Protein AF-A0A915JCU1-F1 (afdb_monomer_lite)

InterPro domains:
  IPR001134 Netrin domain [PS50189] (23-178)
  IPR002049 Laminin-type EGF domain [PF00053] (3-35)
  IPR002049 Laminin-type EGF domain [PS01248] (12-40)
  IPR002049 Laminin-type EGF domain [PS50027] (1-42)
  IPR002049 Laminin-type EGF domain [SM00180] (2-40)
  IPR002049 Laminin-type EGF domain [cd00055] (2-41)
  IPR008993 Tissue inhibitor of metalloproteinases-like, OB-fold [G3DSA:2.40.50.120] (40-180)
  IPR008993 Tissue inhibitor of metalloproteinases-like, OB-fold [SSF50242] (35-179)
  IPR018933 Netrin module, non-TIMP type [PF01759] (58-170)
  IPR018933 Netrin module, non-TIMP type [SM00643] (50-172)
  IPR050440 Laminin/Netrin Extracellular Matrix [PTHR10574] (4-122)

Sequence (225 aa):
MGKHCNQTTGQCPCKPGVTGLNCNRCAKGYQQSRSPIAPCVKIPTNDMDISMTSSVKVFRAEILERQMVDGWLKYTMRILTVFKRGSSSSVNGQSSDVYRYQRIRKGLLYFWVPESAHICKCPRIKNGVQYLILGKGDTMDPIRPGVLFNPKTLLVEFSDEIESKLKRFLKKERHGECPSSLSSNDHEYHHHNRNNDDHGHRRGSGKSSTMPEKSGSYSKDDYGY

pLDDT: mean 72.16, std 22.15, range [29.61, 97.12]

Secondary structure (DSSP, 8-state):
--TTS-TTT-PPPPPTTEESTTS-EEPTTEEE-S-SSSSEEE---GGG---SSPPPEEEEEEEEEEEEETTEEEEEEEEEEEEEPPPP--GGG---GGGGGGS--SEEEEEEEEHHHHHTT-S---TT-EEEEEE--B---TTS-SEEP-TT-EEEE--HHHHHHHHHHHHHHHTT-SPPS--------------------------------------------

Radius of gyration: 32.38 Å; chains: 1; bounding box: 82×75×85 Å

Foldseek 3Di:
DDPAADPVQCAGDEDPQFDDSVSPHGDVQWDADPDPNPRIDGHPDVQPCPDPPKFKWKFKKAWADWDDDPQKIKTKIFTDGTLDWIDQPCDPVDPPCLCVLSGDDGGIFIEIEGNVCVVVCPPVDDHRFMKIKIAGDFGSDPVHGHGYDDPRIDIGGDDVVVVVVSVVVSVCVVVVVDDDPPPDPPPPPPDDDDDDDDDDDDDDDDDDDDDDDDDYDDDDDDDDD

Structure (mmCIF, N/CA/C/O backbone):
data_AF-A0A915JCU1-F1
#
_entry.id   AF-A0A915JCU1-F1
#
loop_
_atom_site.group_PDB
_atom_site.id
_atom_site.type_symbol
_atom_site.label_atom_id
_atom_site.label_alt_id
_atom_site.label_comp_id
_atom_site.label_asym_id
_atom_site.label_entity_id
_atom_site.label_seq_id
_atom_site.pdbx_PDB_ins_code
_atom_site.Cartn_x
_atom_site.Cartn_y
_atom_site.Cartn_z
_atom_site.occupancy
_atom_site.B_iso_or_equiv
_atom_site.auth_seq_id
_atom_site.auth_comp_id
_atom_site.auth_asym_id
_atom_site.auth_atom_id
_atom_site.pdbx_PDB_model_num
ATOM 1 N N . MET A 1 1 ? 42.884 -1.405 -26.069 1.00 47.16 1 MET A N 1
ATOM 2 C CA . MET A 1 1 ? 41.437 -1.451 -26.387 1.00 47.16 1 MET A CA 1
ATOM 3 C C . MET A 1 1 ? 40.677 -2.116 -25.249 1.00 47.16 1 MET A C 1
ATOM 5 O O . MET A 1 1 ? 41.215 -3.034 -24.639 1.00 47.16 1 MET A O 1
ATOM 9 N N . GLY A 1 2 ? 39.483 -1.626 -24.907 1.00 55.56 2 GLY A N 1
ATOM 10 C CA . GLY A 1 2 ? 38.733 -2.096 -23.736 1.00 55.56 2 GLY A CA 1
ATOM 11 C C . GLY A 1 2 ? 37.997 -3.415 -23.987 1.00 55.56 2 GLY A C 1
ATOM 12 O O . GLY A 1 2 ? 37.183 -3.493 -24.899 1.00 55.56 2 GLY A O 1
ATOM 13 N N . LYS A 1 3 ? 38.219 -4.427 -23.135 1.00 61.19 3 LYS A N 1
ATOM 14 C CA . LYS A 1 3 ? 37.614 -5.777 -23.232 1.00 61.19 3 LYS A CA 1
ATOM 15 C C . LYS A 1 3 ? 36.082 -5.835 -23.028 1.00 61.19 3 LYS A C 1
ATOM 17 O O . LYS A 1 3 ? 35.529 -6.924 -22.961 1.00 61.19 3 LYS A O 1
ATOM 22 N N . HIS A 1 4 ? 35.409 -4.692 -22.894 1.00 73.81 4 HIS A N 1
ATOM 23 C CA . HIS A 1 4 ? 34.020 -4.598 -22.433 1.00 73.81 4 HIS A CA 1
ATOM 24 C C . HIS A 1 4 ? 33.002 -4.208 -23.514 1.00 73.81 4 HIS A C 1
ATOM 26 O O . HIS A 1 4 ? 31.819 -4.180 -23.206 1.00 73.81 4 HIS A O 1
ATOM 32 N N . CYS A 1 5 ? 33.415 -3.920 -24.752 1.00 79.25 5 CYS A N 1
ATOM 33 C CA . CYS A 1 5 ? 32.495 -3.598 -25.853 1.00 79.25 5 CYS A CA 1
ATOM 34 C C . CYS A 1 5 ? 32.538 -4.681 -26.938 1.00 79.25 5 CYS A C 1
ATOM 36 O O . CYS A 1 5 ? 33.568 -5.328 -27.140 1.00 79.25 5 CYS A O 1
ATOM 38 N N . ASN A 1 6 ? 31.421 -4.886 -27.638 1.00 80.69 6 ASN A N 1
ATOM 39 C CA . ASN A 1 6 ? 31.325 -5.864 -28.717 1.00 80.69 6 ASN A CA 1
ATOM 40 C C . ASN A 1 6 ? 32.197 -5.419 -29.906 1.00 80.69 6 ASN A C 1
ATOM 42 O O . ASN A 1 6 ? 31.994 -4.345 -30.466 1.00 80.69 6 ASN A O 1
ATOM 46 N N . GLN A 1 7 ? 33.165 -6.254 -30.288 1.00 77.81 7 GLN A N 1
ATOM 47 C CA . GLN A 1 7 ? 34.192 -5.903 -31.277 1.00 77.81 7 GLN A CA 1
ATOM 48 C C . GLN A 1 7 ? 33.670 -5.875 -32.724 1.00 77.81 7 GLN A C 1
ATOM 50 O O . GLN A 1 7 ? 34.265 -5.213 -33.565 1.00 77.81 7 GLN A O 1
ATOM 55 N N . THR A 1 8 ? 32.554 -6.553 -33.010 1.00 80.00 8 THR A N 1
ATOM 56 C CA . THR A 1 8 ? 31.945 -6.626 -34.349 1.00 80.00 8 THR A CA 1
ATOM 57 C C . THR A 1 8 ? 30.909 -5.525 -34.578 1.00 80.00 8 THR A C 1
ATOM 59 O O . THR A 1 8 ? 30.763 -5.042 -35.694 1.00 80.00 8 THR A O 1
ATOM 62 N N . THR A 1 9 ? 30.184 -5.113 -33.532 1.00 78.69 9 THR A N 1
ATOM 63 C CA . THR A 1 9 ? 29.104 -4.105 -33.631 1.00 78.69 9 THR A CA 1
ATOM 64 C C . THR A 1 9 ? 29.472 -2.742 -33.044 1.00 78.69 9 THR A C 1
ATOM 66 O O . THR A 1 9 ? 28.705 -1.794 -33.181 1.00 78.69 9 THR A O 1
ATOM 69 N N . GLY A 1 10 ? 30.602 -2.630 -32.340 1.00 79.56 10 GLY A N 1
ATOM 70 C CA . GLY A 1 10 ? 31.013 -1.421 -31.618 1.00 79.56 10 GLY A CA 1
ATOM 71 C C . GLY A 1 10 ? 30.200 -1.117 -30.351 1.00 79.56 10 GLY A C 1
ATOM 72 O O . GLY A 1 10 ? 30.576 -0.227 -29.593 1.00 79.56 10 GLY A O 1
ATOM 73 N N . GLN A 1 11 ? 29.107 -1.842 -30.084 1.00 76.75 11 GLN A N 1
ATOM 74 C CA . GLN A 1 11 ? 28.202 -1.547 -28.974 1.00 76.75 11 GLN A CA 1
ATOM 75 C C . GLN A 1 11 ? 28.842 -1.880 -27.618 1.00 76.75 11 GLN A C 1
ATOM 77 O O . GLN A 1 11 ? 29.198 -3.029 -27.336 1.00 76.75 11 GLN A O 1
ATOM 82 N N . CYS A 1 12 ? 28.928 -0.881 -26.742 1.00 82.25 12 CYS A N 1
ATOM 83 C CA . CYS A 1 12 ? 29.284 -1.061 -25.335 1.00 82.25 12 CYS A CA 1
ATOM 84 C C . CYS A 1 12 ? 28.029 -1.327 -24.468 1.00 82.25 12 CYS A C 1
ATOM 86 O O . CYS A 1 12 ? 26.957 -0.803 -24.780 1.00 82.25 12 CYS A O 1
ATOM 88 N N . PRO A 1 13 ? 28.126 -2.076 -23.352 1.00 83.75 13 PRO A N 1
ATOM 89 C CA . PRO A 1 13 ? 27.076 -2.154 -22.337 1.00 83.75 13 PRO A CA 1
ATOM 90 C C . PRO A 1 13 ? 26.863 -0.785 -21.675 1.00 83.75 13 PRO 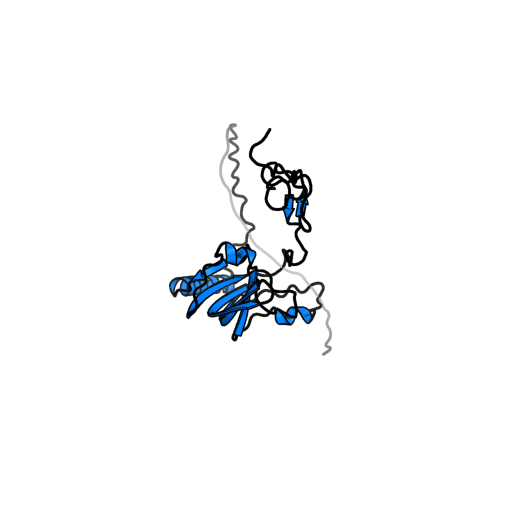A C 1
ATOM 92 O O . PRO A 1 13 ? 27.763 -0.240 -21.034 1.00 83.75 13 PRO A O 1
ATOM 95 N N . CYS A 1 14 ? 25.672 -0.214 -21.835 1.00 87.25 14 CYS A N 1
ATOM 96 C CA . CYS A 1 14 ? 25.355 1.109 -21.305 1.00 87.25 14 CYS A CA 1
ATOM 97 C C . CYS A 1 14 ? 24.852 1.061 -19.854 1.00 87.25 14 CYS A C 1
ATOM 99 O O . CYS A 1 14 ? 24.252 0.082 -19.409 1.00 87.25 14 CYS A O 1
ATOM 101 N N . LYS A 1 15 ? 25.045 2.166 -19.118 1.00 84.62 15 LYS A N 1
ATOM 102 C CA . LYS A 1 15 ? 24.394 2.379 -17.815 1.00 84.62 15 LYS A CA 1
ATOM 103 C C . LYS A 1 15 ? 22.857 2.385 -17.972 1.00 84.62 15 LYS A C 1
ATOM 105 O O . LYS A 1 15 ? 22.365 2.769 -19.036 1.00 84.62 15 LYS A O 1
ATOM 110 N N . PRO A 1 16 ? 22.078 2.041 -16.927 1.00 85.06 16 PRO A N 1
ATOM 111 C CA . PRO A 1 16 ? 20.617 2.117 -16.972 1.00 85.06 16 PRO A CA 1
ATOM 112 C C . PRO A 1 16 ? 20.113 3.492 -17.439 1.00 85.06 16 PRO A C 1
ATOM 114 O O . PRO A 1 16 ? 20.588 4.523 -16.968 1.00 85.06 16 PRO A O 1
ATOM 117 N N . GLY A 1 17 ? 19.155 3.505 -18.372 1.00 88.75 17 GLY A N 1
ATOM 118 C CA . GLY A 1 17 ? 18.611 4.738 -18.958 1.00 88.75 17 GLY A CA 1
ATOM 119 C C . GLY A 1 17 ? 19.475 5.399 -20.042 1.00 88.75 17 GLY A C 1
ATOM 120 O O . GLY A 1 17 ? 19.085 6.445 -20.559 1.00 88.75 17 GLY A O 1
ATOM 121 N N . VAL A 1 18 ? 20.619 4.810 -20.405 1.00 92.81 18 VAL A N 1
ATOM 122 C CA . VAL A 1 18 ? 21.564 5.316 -21.416 1.00 92.81 18 VAL A CA 1
ATOM 123 C C . VAL A 1 18 ? 21.560 4.405 -22.654 1.00 92.81 18 VAL A C 1
ATOM 125 O O . VAL A 1 18 ? 21.343 3.200 -22.543 1.00 92.81 18 VAL A O 1
ATOM 128 N N . THR A 1 19 ? 21.775 4.966 -23.847 1.00 90.69 19 THR A N 1
ATOM 129 C CA . THR A 1 19 ? 21.700 4.262 -25.137 1.00 90.69 19 THR A CA 1
ATOM 130 C C . THR A 1 19 ? 22.646 4.849 -26.203 1.00 90.69 19 THR A C 1
ATOM 132 O O . THR A 1 19 ? 23.339 5.846 -25.971 1.00 90.69 19 THR A O 1
ATOM 135 N N . GLY A 1 20 ? 22.662 4.221 -27.384 1.00 86.88 20 GLY A N 1
ATOM 136 C CA . GLY A 1 20 ? 23.588 4.466 -28.493 1.00 86.88 20 GLY A CA 1
ATOM 137 C C . GLY A 1 20 ? 24.857 3.610 -28.408 1.00 86.88 20 GLY A C 1
ATOM 138 O O . GLY A 1 20 ? 25.219 3.144 -27.329 1.00 86.88 20 GLY A O 1
ATOM 139 N N . LEU A 1 21 ? 25.553 3.441 -29.540 1.00 81.62 21 LEU A N 1
ATOM 140 C CA . LEU A 1 21 ? 26.798 2.654 -29.653 1.00 81.62 21 LEU A CA 1
ATOM 141 C C . LEU A 1 21 ? 27.822 3.028 -28.568 1.00 81.62 21 LEU A C 1
ATOM 143 O O . LEU A 1 21 ? 28.328 2.168 -27.848 1.00 81.62 21 LEU A O 1
ATOM 147 N N . ASN A 1 22 ? 28.026 4.337 -28.397 1.00 84.06 22 ASN A N 1
ATOM 148 C CA . ASN A 1 22 ? 28.990 4.927 -27.468 1.00 84.06 22 ASN A CA 1
ATOM 149 C C . ASN A 1 22 ? 28.355 5.309 -26.112 1.00 84.06 22 ASN A C 1
ATOM 151 O O . ASN A 1 22 ? 28.957 6.066 -25.355 1.00 84.06 22 ASN A O 1
ATOM 155 N N . CYS A 1 23 ? 27.129 4.853 -25.821 1.00 87.88 23 CYS A N 1
ATOM 156 C CA . CYS A 1 23 ? 26.396 5.140 -24.581 1.00 87.88 23 CYS A CA 1
ATOM 157 C C . CYS A 1 23 ? 26.355 6.637 -24.202 1.00 87.88 23 CYS A C 1
ATOM 159 O O . CYS A 1 23 ? 26.556 7.005 -23.046 1.00 87.88 23 CYS A O 1
ATOM 161 N N . ASN A 1 24 ? 26.116 7.510 -25.186 1.00 88.06 24 ASN A N 1
ATOM 162 C CA . ASN A 1 24 ? 26.199 8.969 -25.048 1.00 88.06 24 ASN A CA 1
ATOM 163 C C . ASN A 1 24 ? 24.847 9.696 -25.179 1.00 88.06 24 ASN A C 1
ATOM 165 O O . ASN A 1 24 ? 24.818 10.921 -25.269 1.00 88.06 24 ASN A O 1
ATOM 169 N N . ARG A 1 25 ? 23.727 8.964 -25.213 1.00 91.38 25 ARG A N 1
ATOM 170 C CA . ARG A 1 25 ? 22.365 9.519 -25.301 1.00 91.38 25 ARG A CA 1
ATOM 171 C C . ARG A 1 25 ? 21.485 8.907 -24.218 1.00 91.38 25 ARG A C 1
ATOM 173 O O . ARG A 1 25 ? 21.665 7.743 -23.872 1.00 91.38 25 ARG A O 1
ATOM 180 N N . CYS A 1 26 ? 20.511 9.651 -23.703 1.00 93.69 26 CYS A N 1
ATOM 181 C CA . CYS A 1 26 ? 19.492 9.059 -22.836 1.00 93.69 26 CYS A CA 1
ATOM 182 C C . CYS A 1 26 ? 18.476 8.259 -23.664 1.00 93.69 26 CYS A C 1
ATOM 184 O O . CYS A 1 26 ? 18.165 8.611 -24.802 1.00 93.69 26 CYS A O 1
ATOM 186 N N . ALA A 1 27 ? 17.970 7.162 -23.100 1.00 92.12 27 ALA A N 1
ATOM 187 C CA . ALA A 1 27 ? 16.903 6.371 -23.702 1.00 92.12 27 ALA A CA 1
ATOM 188 C C . ALA A 1 27 ? 15.575 7.155 -23.736 1.00 92.12 27 ALA A C 1
ATOM 190 O O . ALA A 1 27 ? 15.381 8.109 -22.981 1.00 92.12 27 ALA A O 1
ATOM 191 N N . LYS A 1 28 ? 14.622 6.742 -24.584 1.00 89.12 28 LYS A N 1
ATOM 192 C CA . LYS A 1 28 ? 13.288 7.367 -24.639 1.00 89.12 28 LYS A CA 1
ATOM 193 C C . LYS A 1 28 ? 12.633 7.320 -23.249 1.00 89.12 28 LYS A C 1
ATOM 195 O O . LYS A 1 28 ? 12.547 6.257 -22.641 1.00 89.12 28 LYS A O 1
ATOM 200 N N . GLY A 1 29 ? 12.188 8.474 -22.748 1.00 84.56 29 GLY A N 1
ATOM 201 C CA . GLY A 1 29 ? 11.665 8.613 -21.382 1.00 84.56 29 GLY A CA 1
ATOM 202 C C . GLY A 1 29 ? 12.724 8.874 -20.300 1.00 84.56 29 GLY A C 1
ATOM 203 O O . GLY A 1 29 ? 12.388 8.830 -19.120 1.00 84.56 29 GLY A O 1
ATOM 204 N N . TYR A 1 30 ? 13.977 9.158 -20.669 1.00 90.44 30 TYR A N 1
ATOM 205 C CA . TYR A 1 30 ? 15.051 9.580 -19.762 1.00 90.44 30 TYR A CA 1
ATOM 206 C C . TYR A 1 30 ? 15.638 10.933 -20.197 1.00 90.44 30 TYR A C 1
ATOM 208 O O . TYR A 1 30 ? 15.728 11.230 -21.386 1.00 90.44 30 TYR A O 1
ATOM 216 N N . GLN A 1 31 ? 16.056 11.739 -19.222 1.00 91.69 31 GLN A N 1
ATOM 217 C CA . GLN A 1 31 ? 16.697 13.047 -19.391 1.00 91.69 31 GLN A CA 1
ATOM 218 C C . GLN A 1 31 ? 18.070 13.068 -18.715 1.00 91.69 31 GLN A C 1
ATOM 220 O O . GLN A 1 31 ? 18.320 12.300 -17.782 1.00 91.69 31 GLN A O 1
ATOM 225 N N . GLN A 1 32 ? 18.957 13.951 -19.171 1.00 92.75 32 GLN A N 1
ATOM 226 C CA . GLN A 1 32 ? 20.300 14.065 -18.610 1.00 92.75 32 GLN A CA 1
ATOM 227 C C . GLN A 1 32 ? 20.263 14.645 -17.186 1.00 92.75 32 GLN A C 1
ATOM 229 O O . GLN A 1 32 ? 19.471 15.534 -16.880 1.00 92.75 32 GLN A O 1
ATOM 234 N N . SER A 1 33 ? 21.125 14.135 -16.309 1.00 88.94 33 SER A N 1
ATOM 235 C CA . SER A 1 33 ? 21.251 14.556 -14.912 1.00 88.94 33 SER A CA 1
ATOM 236 C C . SER A 1 33 ? 22.646 15.123 -14.623 1.00 88.94 33 SER A C 1
ATOM 238 O O . SER A 1 33 ? 23.586 14.921 -15.389 1.00 88.94 33 SER A O 1
ATOM 240 N N . ARG A 1 34 ? 22.796 15.812 -13.484 1.00 90.94 34 ARG A N 1
ATOM 241 C CA . ARG A 1 34 ? 24.095 16.314 -12.995 1.00 90.94 34 ARG A CA 1
ATOM 242 C C . ARG A 1 34 ? 24.944 15.242 -12.284 1.00 90.94 34 ARG A C 1
ATOM 244 O O . ARG A 1 34 ? 26.019 15.555 -11.787 1.00 90.94 34 ARG A O 1
ATOM 251 N N . SER A 1 35 ? 24.478 13.992 -12.196 1.00 83.56 35 SER A N 1
ATOM 252 C CA . SER A 1 35 ? 25.193 12.902 -11.518 1.00 83.56 35 SER A CA 1
ATOM 253 C C . SER A 1 35 ? 26.133 12.149 -12.472 1.00 83.56 35 SER A C 1
ATOM 255 O O . SER A 1 35 ? 25.650 11.551 -13.435 1.00 83.56 35 SER A O 1
ATOM 257 N N . PRO A 1 36 ? 27.448 12.047 -12.186 1.00 83.94 36 PRO A N 1
ATOM 258 C CA . PRO A 1 36 ? 28.351 11.185 -12.956 1.00 83.94 36 PRO A CA 1
ATOM 259 C C . PRO A 1 36 ? 28.050 9.688 -12.746 1.00 83.94 36 PRO A C 1
ATOM 261 O O . PRO A 1 36 ? 28.378 8.845 -13.588 1.00 83.94 36 PRO A O 1
ATOM 264 N N . ILE A 1 37 ? 27.387 9.336 -11.636 1.00 84.25 37 ILE A N 1
ATOM 265 C CA . ILE A 1 37 ? 26.966 7.965 -11.331 1.00 84.25 37 ILE A CA 1
ATOM 266 C C . ILE A 1 37 ? 25.760 7.594 -12.202 1.00 84.25 37 ILE A C 1
ATOM 268 O O . ILE A 1 37 ? 25.834 6.601 -12.929 1.00 84.25 37 ILE A O 1
ATOM 272 N N . ALA A 1 38 ? 24.713 8.426 -12.202 1.00 86.38 38 ALA A N 1
ATOM 273 C CA . ALA A 1 38 ? 23.471 8.237 -12.957 1.00 86.38 38 ALA A CA 1
ATOM 274 C C . ALA A 1 38 ? 23.250 9.380 -13.980 1.00 86.38 38 ALA A C 1
ATOM 276 O O . ALA A 1 38 ? 22.436 10.276 -13.735 1.00 86.38 38 ALA A O 1
ATOM 277 N N . PRO A 1 39 ? 23.962 9.379 -15.126 1.00 88.19 39 PRO A N 1
ATOM 278 C CA . PRO A 1 39 ? 23.963 10.502 -16.070 1.00 88.19 39 PRO A CA 1
ATOM 279 C C . PRO A 1 39 ? 22.635 10.693 -16.813 1.00 88.19 39 PRO A C 1
ATOM 281 O O . PRO A 1 39 ? 22.377 11.786 -17.304 1.00 88.19 39 PRO A O 1
ATOM 284 N N . CYS A 1 40 ? 21.781 9.668 -16.862 1.00 92.00 40 CYS A N 1
ATOM 285 C CA . CYS A 1 40 ? 20.408 9.762 -17.348 1.00 92.00 40 CYS A CA 1
ATOM 286 C C . CYS A 1 40 ? 19.449 9.298 -16.246 1.00 92.00 40 CYS A C 1
ATOM 288 O O . CYS A 1 40 ? 19.609 8.211 -15.692 1.00 92.00 40 CYS A O 1
ATOM 290 N N . VAL A 1 41 ? 18.442 10.111 -15.939 1.00 90.38 41 VAL A N 1
ATOM 291 C CA . VAL A 1 41 ? 17.371 9.809 -14.977 1.00 90.38 41 VAL A CA 1
ATOM 292 C C . VAL A 1 41 ? 16.034 9.752 -15.703 1.00 90.38 41 VAL A C 1
ATOM 294 O O . VAL A 1 41 ? 15.850 10.426 -16.716 1.00 90.38 41 VAL A O 1
ATOM 297 N N . LYS A 1 42 ? 15.097 8.930 -15.220 1.00 84.12 42 LYS A N 1
ATOM 298 C CA . LYS A 1 42 ? 13.779 8.813 -15.854 1.00 84.12 42 LYS A CA 1
ATOM 299 C C . LYS A 1 42 ? 13.073 10.173 -15.798 1.00 84.12 42 LYS A C 1
ATOM 301 O O . LYS A 1 42 ? 13.068 10.819 -14.751 1.00 84.12 42 LYS A O 1
ATOM 306 N N . ILE A 1 43 ? 12.498 10.609 -16.917 1.00 84.88 43 ILE A N 1
ATOM 307 C CA . ILE A 1 43 ? 11.642 11.798 -16.955 1.00 84.88 43 ILE A CA 1
ATOM 308 C C . ILE A 1 43 ? 10.430 11.503 -16.059 1.00 84.88 43 ILE A C 1
ATOM 310 O O . ILE A 1 43 ? 9.838 10.427 -16.207 1.00 84.88 43 ILE A O 1
ATOM 314 N N . PRO A 1 44 ? 10.050 12.399 -15.130 1.00 61.56 44 PRO A N 1
ATOM 315 C CA . PRO A 1 44 ? 8.773 12.278 -14.447 1.00 61.56 44 PRO A CA 1
ATOM 316 C C . PRO A 1 44 ? 7.669 12.436 -15.494 1.00 61.56 44 PRO A C 1
ATOM 318 O O . PRO A 1 44 ? 7.435 13.528 -16.003 1.00 61.56 44 PRO A O 1
ATOM 321 N N . THR A 1 45 ? 7.020 11.334 -15.863 1.00 57.31 45 THR A N 1
ATOM 322 C CA . THR A 1 45 ? 5.774 11.405 -16.623 1.00 57.31 45 THR A CA 1
ATOM 323 C C . THR A 1 45 ? 4.666 11.871 -15.680 1.00 57.31 45 THR A C 1
ATOM 325 O O . THR A 1 45 ? 4.682 11.553 -14.486 1.00 57.31 45 THR A O 1
ATOM 328 N N . ASN A 1 46 ? 3.700 12.633 -16.199 1.00 51.94 46 ASN A N 1
ATOM 329 C CA . ASN A 1 46 ? 2.662 13.258 -15.368 1.00 51.94 46 ASN A CA 1
ATOM 330 C C . ASN A 1 46 ? 1.767 12.231 -14.639 1.00 51.94 46 ASN A C 1
ATOM 332 O O . ASN A 1 46 ? 1.118 12.581 -13.657 1.00 51.94 46 ASN A O 1
ATOM 336 N N . ASP A 1 47 ? 1.827 10.951 -15.029 1.00 49.00 47 ASP A N 1
ATOM 337 C CA . ASP A 1 47 ? 1.270 9.797 -14.301 1.00 49.00 47 ASP A CA 1
ATOM 338 C C . ASP A 1 47 ? 1.733 9.705 -12.829 1.00 49.00 47 ASP A C 1
ATOM 340 O O . ASP A 1 47 ? 1.108 9.012 -12.027 1.00 49.00 47 ASP A O 1
ATOM 344 N N . MET A 1 48 ? 2.852 10.353 -12.476 1.00 52.19 48 MET A N 1
ATOM 345 C CA . MET A 1 48 ? 3.492 10.284 -11.156 1.00 52.19 48 MET A CA 1
ATOM 346 C C . MET A 1 48 ? 3.621 11.628 -10.417 1.00 52.19 48 MET A C 1
ATOM 348 O O . MET A 1 48 ? 4.162 11.633 -9.309 1.00 52.19 48 MET A O 1
ATOM 352 N N . ASP A 1 49 ? 3.063 12.731 -10.936 1.00 43.47 49 ASP A N 1
ATOM 353 C CA . ASP A 1 49 ? 2.816 13.943 -10.128 1.00 43.47 49 ASP A CA 1
ATOM 354 C C . ASP A 1 49 ? 1.323 14.200 -9.905 1.00 43.47 49 ASP A C 1
ATOM 356 O O . ASP A 1 49 ? 0.779 15.286 -10.107 1.00 43.47 49 ASP A O 1
ATOM 360 N N . ILE A 1 50 ? 0.644 13.164 -9.409 1.00 48.00 50 ILE A N 1
ATOM 361 C CA . ILE A 1 50 ? -0.696 13.286 -8.833 1.00 48.00 50 ILE A CA 1
ATOM 362 C C . ILE A 1 50 ? -0.551 13.906 -7.435 1.00 48.00 50 ILE A C 1
ATOM 364 O O . ILE A 1 50 ? -0.777 13.286 -6.395 1.00 48.00 50 ILE A O 1
ATOM 368 N N . SER A 1 51 ? -0.197 15.188 -7.448 1.00 45.78 51 SER A N 1
ATOM 369 C CA . SER A 1 51 ? -0.341 16.187 -6.397 1.00 45.78 51 SER A CA 1
ATOM 370 C C . SER A 1 51 ? 0.504 16.052 -5.116 1.00 45.78 51 SER A C 1
ATOM 372 O O . SER A 1 51 ? 0.410 15.115 -4.315 1.00 45.78 51 SER A O 1
ATOM 374 N N . MET A 1 52 ? 1.193 17.147 -4.783 1.00 44.09 52 MET A N 1
ATOM 375 C CA . MET A 1 52 ? 1.529 17.454 -3.389 1.00 44.09 52 MET A CA 1
ATOM 376 C C . MET A 1 52 ? 0.275 17.693 -2.523 1.00 44.09 52 MET A C 1
ATOM 378 O O . MET A 1 52 ? 0.345 17.503 -1.310 1.00 44.09 52 MET A O 1
ATOM 382 N N . THR A 1 53 ? -0.887 18.004 -3.110 1.00 48.84 53 THR A N 1
ATOM 383 C CA . THR A 1 53 ? -2.125 18.359 -2.388 1.00 48.84 53 THR A CA 1
ATOM 384 C C . THR A 1 53 ? -3.063 17.195 -2.037 1.00 48.84 53 THR A C 1
ATOM 386 O O . THR A 1 53 ? -3.936 17.395 -1.193 1.00 48.84 53 THR A O 1
ATOM 389 N N . SER A 1 54 ? -2.918 15.978 -2.588 1.00 58.16 54 SER A N 1
ATOM 390 C CA . SER A 1 54 ? -3.833 14.879 -2.227 1.00 58.16 54 SER A CA 1
ATOM 391 C C . SER A 1 54 ? -3.653 14.443 -0.773 1.00 58.16 54 SER A C 1
ATOM 393 O O . SER A 1 54 ? -2.541 14.219 -0.283 1.00 58.16 54 SER A O 1
ATOM 395 N N . SER A 1 55 ? -4.770 14.271 -0.091 1.00 70.69 55 SER A N 1
ATOM 396 C CA . SER A 1 55 ? -4.873 13.864 1.304 1.00 70.69 55 SER A CA 1
ATOM 397 C C . SER A 1 55 ? -4.511 12.385 1.517 1.00 70.69 55 SER A C 1
ATOM 399 O O . SER A 1 55 ? -4.803 11.526 0.684 1.00 70.69 55 SER A O 1
ATOM 401 N N . VAL A 1 56 ? -3.859 12.076 2.645 1.00 79.69 56 VAL A N 1
ATOM 402 C CA . VAL A 1 56 ? -3.464 10.698 2.993 1.00 79.69 56 VAL A CA 1
ATOM 403 C C . VAL A 1 56 ? -4.699 9.871 3.350 1.00 79.69 56 VAL A C 1
ATOM 405 O O . VAL A 1 56 ? -5.533 10.294 4.155 1.00 79.69 56 VAL A O 1
ATOM 408 N N . LYS A 1 57 ? -4.791 8.670 2.778 1.00 86.50 57 LYS A N 1
ATOM 409 C CA . LYS A 1 57 ? -5.871 7.705 3.012 1.00 86.50 57 LYS A CA 1
ATOM 410 C C . LYS A 1 57 ? -5.336 6.547 3.844 1.00 86.50 57 LYS A C 1
ATOM 412 O O . LYS A 1 57 ? -4.252 6.052 3.554 1.00 86.50 57 LYS A O 1
ATOM 417 N N . VAL A 1 58 ? -6.086 6.111 4.856 1.00 90.62 58 VAL A N 1
ATOM 418 C CA . VAL A 1 58 ? -5.661 5.059 5.798 1.00 90.62 58 VAL A CA 1
ATOM 419 C C . VAL A 1 58 ? -6.774 4.030 5.967 1.00 90.62 58 VAL A C 1
ATOM 421 O O . VAL A 1 58 ? -7.880 4.383 6.386 1.00 90.62 58 VAL A O 1
ATOM 424 N N . PHE A 1 59 ? -6.504 2.763 5.646 1.00 92.75 59 PHE A N 1
ATOM 425 C CA . PHE A 1 59 ? -7.507 1.691 5.647 1.00 92.75 59 PHE A CA 1
ATOM 426 C C . PHE A 1 59 ? -6.907 0.299 5.932 1.00 92.75 59 PHE A C 1
ATOM 428 O O . PHE A 1 59 ? -5.744 0.041 5.640 1.00 92.75 59 PHE A O 1
ATOM 435 N N . ARG A 1 60 ? -7.714 -0.596 6.520 1.00 95.50 60 ARG A N 1
ATOM 436 C CA . ARG A 1 60 ? -7.438 -2.035 6.698 1.00 95.50 60 ARG A CA 1
ATOM 437 C C . ARG A 1 60 ? -8.014 -2.780 5.497 1.00 95.50 60 ARG A C 1
ATOM 439 O O . ARG A 1 60 ? -9.222 -2.680 5.256 1.00 95.50 60 ARG A O 1
ATOM 446 N N . ALA A 1 61 ? -7.184 -3.525 4.776 1.00 96.31 61 ALA A N 1
ATOM 447 C CA . ALA A 1 61 ? -7.606 -4.358 3.653 1.00 96.31 61 ALA A CA 1
ATOM 448 C C . ALA A 1 61 ? -7.006 -5.767 3.730 1.00 96.31 61 ALA A C 1
ATOM 450 O O . ALA A 1 61 ? -5.903 -5.956 4.230 1.00 96.31 61 ALA A O 1
ATOM 451 N N . GLU A 1 62 ? -7.745 -6.745 3.226 1.00 97.12 62 GLU A N 1
ATOM 452 C CA . GLU A 1 62 ? -7.344 -8.144 3.073 1.00 97.12 62 GLU A CA 1
ATOM 453 C C . GLU A 1 62 ? -6.977 -8.405 1.609 1.00 97.12 62 GLU A C 1
ATOM 455 O O . GLU A 1 62 ? -7.719 -7.996 0.713 1.00 97.12 62 GLU A O 1
ATOM 460 N N . ILE A 1 63 ? -5.847 -9.062 1.346 1.00 96.50 63 ILE A N 1
ATOM 461 C CA . ILE A 1 63 ? -5.415 -9.386 -0.021 1.00 96.50 63 ILE A CA 1
ATOM 462 C C . ILE A 1 63 ? -5.951 -10.762 -0.410 1.00 96.50 63 ILE A C 1
ATOM 464 O O . ILE A 1 63 ? -5.615 -11.754 0.231 1.00 96.50 63 ILE A O 1
ATOM 468 N N . LEU A 1 64 ? -6.751 -10.837 -1.473 1.00 96.31 64 LEU A N 1
ATOM 469 C CA . LEU A 1 64 ? -7.384 -12.087 -1.901 1.00 96.31 64 LEU A CA 1
ATOM 470 C C . LEU A 1 64 ? -6.513 -12.831 -2.926 1.00 96.31 64 LEU A C 1
ATOM 472 O O . LEU A 1 64 ? -6.170 -13.997 -2.747 1.00 96.31 64 LEU A O 1
ATOM 476 N N . GLU A 1 65 ? -6.117 -12.130 -3.985 1.00 95.19 65 GLU A N 1
ATOM 477 C CA . GLU A 1 65 ? -5.485 -12.695 -5.183 1.00 95.19 65 GLU A CA 1
ATOM 478 C C . GLU A 1 65 ? -4.584 -11.659 -5.878 1.00 95.19 65 GLU A C 1
ATOM 480 O O . GLU A 1 65 ? -4.596 -10.468 -5.542 1.00 95.19 65 GLU A O 1
ATOM 485 N N . ARG A 1 66 ? -3.814 -12.111 -6.876 1.00 93.12 66 ARG A N 1
ATOM 486 C CA . ARG A 1 66 ? -2.979 -11.257 -7.730 1.00 93.12 66 ARG A CA 1
ATOM 487 C C . ARG A 1 66 ? -2.918 -11.791 -9.162 1.00 93.12 66 ARG A C 1
ATOM 489 O O . ARG A 1 66 ? -2.834 -13.002 -9.353 1.00 93.12 66 ARG A O 1
ATOM 496 N N . GLN A 1 67 ? -2.872 -10.898 -10.144 1.00 94.06 67 GLN A N 1
ATOM 497 C CA . GLN A 1 67 ? -2.735 -11.218 -11.569 1.00 94.06 67 GLN A CA 1
ATOM 498 C C . GLN A 1 67 ? -1.891 -10.160 -12.296 1.00 94.06 67 GLN A C 1
ATOM 500 O O . GLN A 1 67 ? -1.839 -9.007 -11.866 1.00 94.06 67 GLN A O 1
ATOM 505 N N . MET A 1 68 ? -1.255 -10.531 -13.408 1.00 91.75 68 MET A N 1
ATOM 506 C CA . MET A 1 68 ? -0.624 -9.566 -14.318 1.00 91.75 68 MET A CA 1
ATOM 507 C C . MET A 1 68 ? -1.653 -9.055 -15.334 1.00 91.75 68 MET A C 1
ATOM 509 O O . MET A 1 68 ? -2.431 -9.840 -15.871 1.00 91.75 68 MET A O 1
ATOM 513 N N . VAL A 1 69 ? -1.656 -7.746 -15.586 1.00 90.81 69 VAL A N 1
ATOM 514 C CA . VAL A 1 69 ? -2.495 -7.056 -16.581 1.00 90.81 69 VAL A CA 1
ATOM 515 C C . VAL A 1 69 ? -1.662 -5.928 -17.190 1.00 90.81 69 VAL A C 1
ATOM 517 O O . VAL A 1 69 ? -1.211 -5.054 -16.456 1.00 90.81 69 VAL A O 1
ATOM 520 N N . ASP A 1 70 ? -1.422 -5.952 -18.500 1.00 87.31 70 ASP A N 1
ATOM 521 C CA . ASP A 1 70 ? -0.803 -4.859 -19.276 1.00 87.31 70 ASP A CA 1
ATOM 522 C C . ASP A 1 70 ? 0.526 -4.293 -18.716 1.00 87.31 70 ASP A C 1
ATOM 524 O O . ASP A 1 70 ? 0.786 -3.090 -18.779 1.00 87.31 70 ASP A O 1
ATOM 528 N N . GLY A 1 71 ? 1.375 -5.144 -18.121 1.00 85.31 71 GLY A N 1
ATOM 529 C CA . GLY A 1 71 ? 2.626 -4.723 -17.458 1.00 85.31 71 GLY A CA 1
ATOM 530 C C . GLY A 1 71 ? 2.454 -4.219 -16.014 1.00 85.31 71 GLY A C 1
ATOM 531 O O . GLY A 1 71 ? 3.326 -3.538 -15.467 1.00 85.31 71 GLY A O 1
ATOM 532 N N . TRP A 1 72 ? 1.329 -4.542 -15.372 1.00 88.81 72 TRP A N 1
ATOM 533 C CA . TRP A 1 72 ? 1.020 -4.201 -13.982 1.00 88.81 72 TRP A CA 1
ATOM 534 C C . TRP A 1 72 ? 0.619 -5.440 -13.192 1.00 88.81 72 TRP A C 1
ATOM 536 O O . TRP A 1 72 ? -0.199 -6.246 -13.633 1.00 88.81 72 TRP A O 1
ATOM 546 N N . LEU A 1 73 ? 1.152 -5.558 -11.979 1.00 91.56 73 LEU A N 1
ATOM 547 C CA . LEU A 1 73 ? 0.711 -6.546 -11.009 1.00 91.56 73 LEU A CA 1
ATOM 548 C C . LEU A 1 73 ? -0.493 -5.973 -10.250 1.00 91.56 73 LEU A C 1
ATOM 550 O O . LEU A 1 73 ? -0.361 -5.088 -9.400 1.00 91.56 73 LEU A O 1
ATOM 554 N N . LYS A 1 74 ? -1.677 -6.474 -10.594 1.00 93.19 74 LYS A N 1
ATOM 555 C CA . LYS A 1 74 ? -2.966 -6.127 -9.995 1.00 93.19 74 LYS A CA 1
ATOM 556 C C . LYS A 1 74 ? -3.245 -7.073 -8.830 1.00 93.19 74 LYS A C 1
ATOM 558 O O . LYS A 1 74 ? -3.361 -8.278 -9.037 1.00 93.19 74 LYS A O 1
ATOM 563 N N . TYR A 1 75 ? -3.410 -6.534 -7.627 1.00 94.38 75 TYR A N 1
ATOM 564 C CA . TYR A 1 75 ? -3.958 -7.269 -6.484 1.00 94.38 75 TYR A CA 1
ATOM 565 C C . TYR A 1 75 ? -5.447 -6.951 -6.327 1.00 94.38 75 TYR A C 1
ATOM 567 O O . TYR A 1 75 ? -5.823 -5.775 -6.326 1.00 94.38 75 TYR A O 1
ATOM 575 N N . THR A 1 76 ? -6.286 -7.969 -6.134 1.00 95.06 76 THR A N 1
ATOM 576 C CA . THR A 1 76 ? -7.674 -7.771 -5.685 1.00 95.06 76 THR A CA 1
ATOM 577 C C . THR A 1 76 ? -7.696 -7.808 -4.163 1.00 95.06 76 THR A C 1
ATOM 579 O O . THR A 1 76 ? -7.239 -8.771 -3.542 1.00 95.06 76 THR A O 1
ATOM 582 N N . MET A 1 77 ? -8.223 -6.747 -3.551 1.00 95.25 77 MET A N 1
ATOM 583 C CA . MET A 1 77 ? -8.263 -6.582 -2.101 1.00 95.25 77 MET A CA 1
ATOM 584 C C . MET A 1 77 ? -9.670 -6.262 -1.596 1.00 95.25 77 MET A C 1
ATOM 586 O O . MET A 1 77 ? -10.460 -5.599 -2.268 1.00 95.25 77 MET A O 1
ATOM 590 N N . ARG A 1 78 ? -9.975 -6.706 -0.376 1.00 96.19 78 ARG A N 1
ATOM 591 C CA . ARG A 1 78 ? -11.230 -6.439 0.332 1.00 96.19 78 ARG A CA 1
ATOM 592 C C . ARG A 1 78 ? -10.987 -5.414 1.433 1.00 96.19 78 ARG A C 1
ATOM 594 O O . ARG A 1 78 ? -10.289 -5.689 2.404 1.00 96.19 78 ARG A O 1
ATOM 601 N N . ILE A 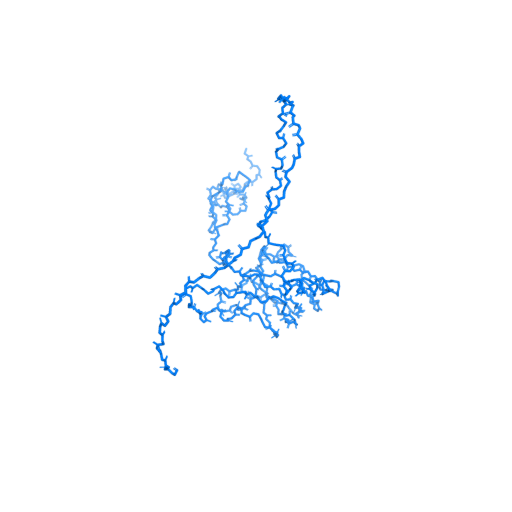1 79 ? -11.570 -4.228 1.305 1.00 94.81 79 ILE A N 1
ATOM 602 C CA . ILE A 1 79 ? -11.459 -3.151 2.294 1.00 94.81 79 ILE A CA 1
ATOM 603 C C . ILE A 1 79 ? -12.420 -3.434 3.449 1.00 94.81 79 ILE A C 1
ATOM 605 O O . ILE A 1 79 ? -13.642 -3.406 3.285 1.00 94.81 79 ILE A O 1
ATOM 609 N N . LEU A 1 80 ? -11.848 -3.672 4.629 1.00 95.19 80 LEU A N 1
ATOM 610 C CA . LEU A 1 80 ? -12.565 -4.036 5.849 1.00 95.19 80 LEU A CA 1
ATOM 611 C C . LEU A 1 80 ? -12.960 -2.797 6.663 1.00 95.19 80 LEU A C 1
ATOM 613 O O . LEU A 1 80 ? -14.103 -2.689 7.112 1.00 95.19 80 LEU A O 1
ATOM 617 N N . THR A 1 81 ? -12.041 -1.838 6.815 1.00 93.38 81 THR A N 1
ATOM 618 C CA . THR A 1 81 ? -12.227 -0.613 7.616 1.00 93.38 81 THR A CA 1
ATOM 619 C C . THR A 1 81 ? -11.483 0.557 6.982 1.00 93.38 81 THR A C 1
ATOM 621 O O . THR A 1 81 ? -10.330 0.415 6.591 1.00 93.38 81 THR A O 1
ATOM 624 N N . VAL A 1 82 ? -12.112 1.734 6.923 1.00 91.06 82 VAL A N 1
ATOM 625 C CA . VAL A 1 82 ? -11.471 2.985 6.484 1.00 91.06 82 VAL A CA 1
ATOM 626 C C . VAL A 1 82 ? -11.325 3.893 7.702 1.00 91.06 82 VAL A C 1
ATOM 628 O O . VAL A 1 82 ? -12.330 4.354 8.241 1.00 91.06 82 VAL A O 1
ATOM 631 N N . PHE A 1 83 ? -10.086 4.122 8.138 1.00 88.50 83 PHE A N 1
ATOM 632 C CA . PHE A 1 83 ? -9.751 4.930 9.314 1.00 88.50 83 PHE A CA 1
ATOM 633 C C . PHE A 1 83 ? -9.683 6.417 8.971 1.00 88.50 83 PHE A C 1
ATOM 635 O O . PHE A 1 83 ? -10.289 7.234 9.657 1.00 88.50 83 PHE A O 1
ATOM 642 N N . LYS A 1 84 ? -9.000 6.761 7.871 1.00 85.50 84 LYS A N 1
ATOM 643 C CA . LYS A 1 84 ? -8.940 8.125 7.340 1.00 85.50 84 LYS A CA 1
ATOM 644 C C . LYS A 1 84 ? -9.339 8.122 5.873 1.00 85.50 84 LYS A C 1
ATOM 646 O O . LYS A 1 84 ? -8.671 7.517 5.034 1.00 85.50 84 LYS A O 1
ATOM 651 N N . ARG A 1 85 ? -10.451 8.794 5.574 1.00 81.38 85 ARG A N 1
ATOM 652 C CA . ARG A 1 85 ? -10.816 9.165 4.203 1.00 81.38 85 ARG A CA 1
ATOM 653 C C . ARG A 1 85 ? -9.994 10.389 3.829 1.00 81.38 85 ARG A C 1
ATOM 655 O O . ARG A 1 85 ? -9.830 11.282 4.655 1.00 81.38 85 ARG A O 1
ATOM 662 N N . GLY A 1 86 ? -9.509 10.432 2.595 1.00 71.00 86 GLY A N 1
ATOM 663 C CA . GLY A 1 86 ? -8.856 11.631 2.095 1.00 71.00 86 GLY A CA 1
ATOM 664 C C . GLY A 1 86 ? -9.843 12.801 2.041 1.00 71.00 86 GLY A C 1
ATOM 665 O O . GLY A 1 86 ? -10.934 12.656 1.484 1.00 71.00 86 GLY A O 1
ATOM 666 N N . SER A 1 87 ? -9.460 13.950 2.603 1.00 65.19 87 SER A N 1
ATOM 667 C CA . SER A 1 87 ? -10.082 15.249 2.334 1.00 65.19 87 SER A CA 1
ATOM 668 C C . SER A 1 87 ? -10.209 15.453 0.824 1.00 65.19 87 SER A C 1
ATOM 670 O O . SER A 1 87 ? -9.207 15.359 0.113 1.00 65.19 87 SER A O 1
ATOM 672 N N . SER A 1 88 ? -11.413 15.727 0.325 1.00 54.94 88 SER A N 1
ATOM 673 C CA . SER A 1 88 ? -11.592 16.121 -1.072 1.00 54.94 88 SER A CA 1
ATOM 674 C C . SER A 1 88 ? -10.995 17.507 -1.284 1.00 54.94 88 SER A C 1
ATOM 676 O O . SER A 1 88 ? -11.443 18.465 -0.655 1.00 54.94 88 SER A O 1
ATOM 678 N N . SER A 1 89 ? -10.000 17.605 -2.162 1.00 48.31 89 SER A N 1
ATOM 679 C CA . SER A 1 89 ? -9.379 18.866 -2.563 1.00 48.31 89 SER A CA 1
ATOM 680 C C . SER A 1 89 ? -10.352 19.670 -3.432 1.00 48.31 89 SER A C 1
ATOM 682 O O . SER A 1 89 ? -10.304 19.596 -4.656 1.00 48.31 89 SER A O 1
ATOM 684 N N . SER A 1 90 ? -11.269 20.400 -2.795 1.00 45.38 90 SER A N 1
ATOM 685 C CA . SER A 1 90 ? -12.234 21.281 -3.462 1.00 45.38 90 SER A CA 1
ATOM 686 C C . SER A 1 90 ? -11.531 22.499 -4.064 1.00 45.38 90 SER A C 1
ATOM 688 O O . SER A 1 90 ? -11.502 23.572 -3.464 1.00 45.38 90 SER A O 1
ATOM 690 N N . VAL A 1 91 ? -10.952 22.337 -5.253 1.00 45.16 91 VAL A N 1
ATOM 691 C CA . VAL A 1 91 ? -10.409 23.456 -6.031 1.00 45.16 91 VAL A CA 1
ATOM 692 C C . VAL A 1 91 ? -11.577 24.335 -6.484 1.00 45.16 91 VAL A C 1
ATOM 694 O O . VAL A 1 91 ? -12.491 23.864 -7.155 1.00 45.16 91 VAL A O 1
ATOM 697 N N . ASN A 1 92 ? -11.561 25.608 -6.082 1.00 45.31 92 ASN A N 1
ATOM 698 C CA . ASN A 1 92 ? -12.522 26.645 -6.481 1.00 45.31 92 ASN A CA 1
ATOM 699 C C . ASN A 1 92 ? -14.007 26.267 -6.280 1.00 45.31 92 ASN A C 1
ATOM 701 O O . ASN A 1 92 ? -14.863 26.633 -7.081 1.00 45.31 92 ASN A O 1
ATOM 705 N N . GLY A 1 93 ? -14.323 25.496 -5.231 1.00 50.56 93 GLY A N 1
ATOM 706 C CA . GLY A 1 93 ? -15.692 25.082 -4.879 1.00 50.56 93 GLY A CA 1
ATOM 707 C C . GLY A 1 93 ? -16.336 24.043 -5.812 1.00 50.56 93 GLY A C 1
ATOM 708 O O . GLY A 1 93 ? -17.246 23.330 -5.394 1.00 50.56 93 GLY A O 1
ATOM 709 N N . GLN A 1 94 ? -15.835 23.886 -7.038 1.00 48.41 94 GLN A N 1
ATOM 710 C CA . GLN A 1 94 ? -16.311 22.895 -7.997 1.00 48.41 94 GLN A CA 1
ATOM 711 C C . GLN A 1 94 ? -15.836 21.489 -7.603 1.00 48.41 94 GLN A C 1
ATOM 713 O O . GLN A 1 94 ? -14.718 21.069 -7.906 1.00 48.41 94 GLN A O 1
ATOM 718 N N . SER A 1 95 ? -16.709 20.719 -6.946 1.00 48.84 95 SER A N 1
ATOM 719 C CA . SER A 1 95 ? -16.494 19.286 -6.731 1.00 48.84 95 SER A CA 1
ATOM 720 C C . SER A 1 95 ? -16.607 18.527 -8.057 1.00 48.84 95 SER A C 1
ATOM 722 O O . SER A 1 95 ? -17.652 17.954 -8.349 1.00 48.84 95 SER A O 1
ATOM 724 N N . SER A 1 96 ? -15.550 18.531 -8.873 1.00 47.69 96 SER A N 1
ATOM 725 C CA . SER A 1 96 ? -15.547 17.800 -10.143 1.00 47.69 96 SER A CA 1
ATOM 726 C C . SER A 1 96 ? -15.848 16.314 -9.913 1.00 47.69 96 SER A C 1
ATOM 728 O O . SER A 1 96 ? -15.180 15.622 -9.137 1.00 47.69 96 SER A O 1
ATOM 730 N N . ASP A 1 97 ? -16.884 15.825 -10.593 1.00 47.72 97 ASP A N 1
ATOM 731 C CA . ASP A 1 97 ? -17.451 14.490 -10.389 1.00 47.72 97 ASP A CA 1
ATOM 732 C C . ASP A 1 97 ? -16.458 13.364 -10.714 1.00 47.72 97 ASP A C 1
ATOM 734 O O . ASP A 1 97 ? -16.557 12.271 -10.153 1.00 47.72 97 ASP A O 1
ATOM 738 N N . VAL A 1 98 ? -15.431 13.674 -11.512 1.00 48.00 98 VAL A N 1
ATOM 739 C CA . VAL A 1 98 ? -14.269 12.822 -11.807 1.00 48.00 98 VAL A CA 1
ATOM 740 C C . VAL A 1 98 ? -13.581 12.325 -10.525 1.00 48.00 98 VAL A C 1
ATOM 742 O O . VAL A 1 98 ? -13.169 11.169 -10.446 1.00 48.00 98 VAL A O 1
ATOM 745 N N . TYR A 1 99 ? -13.522 13.141 -9.466 1.00 50.84 99 TYR A N 1
ATOM 746 C CA . TYR A 1 99 ? -12.886 12.759 -8.198 1.00 50.84 99 TYR A CA 1
ATOM 747 C C . TYR A 1 99 ? -13.731 11.793 -7.341 1.00 50.84 99 TYR A C 1
ATOM 749 O O . TYR A 1 99 ? -13.244 11.285 -6.327 1.00 50.84 99 TYR A O 1
ATOM 757 N N . ARG A 1 100 ? -14.989 11.485 -7.704 1.00 49.78 100 ARG A N 1
ATOM 758 C CA . ARG A 1 100 ? -15.870 10.630 -6.876 1.00 49.78 100 ARG A CA 1
ATOM 759 C C . ARG A 1 100 ? -15.362 9.191 -6.739 1.00 49.78 100 ARG A C 1
ATOM 761 O O . ARG A 1 100 ? -15.528 8.607 -5.666 1.00 49.78 100 ARG A O 1
ATOM 768 N N . TYR A 1 101 ? -14.677 8.662 -7.755 1.00 50.91 101 TYR A N 1
ATOM 769 C CA . TYR A 1 101 ? -14.064 7.324 -7.736 1.00 50.91 101 TYR A CA 1
ATOM 770 C C . TYR A 1 101 ? -12.958 7.166 -6.675 1.00 50.91 101 TYR A C 1
ATOM 772 O O . TYR A 1 101 ? -12.675 6.058 -6.229 1.00 50.91 101 TYR A O 1
ATOM 780 N N . GLN A 1 102 ? -12.377 8.271 -6.199 1.00 58.38 102 GLN A N 1
ATOM 781 C CA . GLN A 1 102 ? -11.270 8.274 -5.235 1.00 58.38 102 GLN A CA 1
ATOM 782 C C . GLN A 1 102 ? -11.723 8.101 -3.772 1.00 58.38 102 GLN A C 1
ATOM 784 O O . GLN A 1 102 ? -10.892 7.991 -2.860 1.00 58.38 102 GLN A O 1
ATOM 789 N N . ARG A 1 103 ? -13.036 8.084 -3.496 1.00 72.06 103 ARG A N 1
ATOM 790 C CA . ARG A 1 103 ? -13.578 7.877 -2.143 1.00 72.06 103 ARG A CA 1
ATOM 791 C C . ARG A 1 103 ? -13.589 6.390 -1.781 1.00 72.06 103 ARG A C 1
ATOM 793 O O . ARG A 1 103 ? -14.602 5.715 -1.939 1.00 72.06 103 ARG A O 1
ATOM 800 N N . ILE A 1 104 ? -12.470 5.921 -1.224 1.00 81.38 104 ILE A N 1
ATOM 801 C CA . ILE A 1 104 ? -12.299 4.569 -0.664 1.00 81.38 104 ILE A CA 1
ATOM 802 C C . ILE A 1 104 ? -13.470 4.215 0.279 1.00 81.38 104 ILE A C 1
ATOM 804 O O . ILE A 1 104 ? -13.791 4.949 1.222 1.00 81.38 104 ILE A O 1
ATOM 808 N N . ARG A 1 105 ? -14.109 3.073 0.006 1.00 85.62 105 ARG A N 1
ATOM 809 C CA . ARG A 1 105 ? -15.284 2.504 0.694 1.00 85.62 105 ARG A CA 1
ATOM 810 C C . ARG A 1 105 ? -14.990 1.053 1.096 1.00 85.62 105 ARG A C 1
ATOM 812 O O . ARG A 1 105 ? -14.034 0.469 0.602 1.00 85.62 105 ARG A O 1
ATOM 819 N N . LYS A 1 106 ? -15.806 0.466 1.981 1.00 91.56 106 LYS A N 1
ATOM 820 C CA . LYS A 1 106 ? -15.775 -0.991 2.212 1.00 91.56 106 LYS A CA 1
ATOM 821 C C . LYS A 1 106 ? -16.231 -1.728 0.946 1.00 91.56 106 LYS A C 1
ATOM 823 O O . LYS A 1 106 ? -17.077 -1.203 0.225 1.00 91.56 106 LYS A O 1
ATOM 828 N N . GLY A 1 107 ? -15.706 -2.928 0.712 1.00 91.69 107 GLY A N 1
ATOM 829 C CA . GLY A 1 107 ? -15.971 -3.724 -0.494 1.00 91.69 107 GLY A CA 1
ATOM 830 C C . GLY A 1 107 ? -14.683 -4.155 -1.196 1.00 91.69 107 GLY A C 1
ATOM 831 O O . GLY A 1 107 ? -13.608 -4.091 -0.600 1.00 91.69 107 GLY A O 1
ATOM 832 N N . LEU A 1 108 ? -14.786 -4.607 -2.446 1.00 92.94 108 LEU A N 1
ATOM 833 C CA . LEU A 1 108 ? -13.618 -4.936 -3.269 1.00 92.94 108 LEU A CA 1
ATOM 834 C C . LEU A 1 108 ? -13.026 -3.675 -3.915 1.00 92.94 108 LEU A C 1
ATOM 836 O O . LEU A 1 108 ? -13.761 -2.782 -4.336 1.00 92.94 108 LEU A O 1
ATOM 840 N N . LEU A 1 109 ? -11.699 -3.620 -4.010 1.00 91.31 109 LEU A N 1
ATOM 841 C CA . LEU A 1 109 ? -10.947 -2.622 -4.772 1.00 91.31 109 LEU A CA 1
ATOM 842 C C . LEU A 1 109 ? -9.651 -3.257 -5.299 1.00 91.31 109 LEU A C 1
ATOM 844 O O . LEU A 1 109 ? -9.231 -4.315 -4.827 1.00 91.31 109 LEU A O 1
ATOM 848 N N . TYR A 1 110 ? -9.003 -2.605 -6.260 1.00 91.69 110 TYR A N 1
ATOM 849 C CA . TYR A 1 110 ? -7.723 -3.046 -6.806 1.00 91.69 110 TYR A CA 1
ATOM 850 C C . TYR A 1 110 ? -6.555 -2.217 -6.266 1.00 91.69 110 TYR A C 1
ATOM 852 O O . TYR A 1 110 ? -6.676 -1.008 -6.039 1.00 91.69 110 TYR A O 1
ATOM 860 N N . PHE A 1 111 ? -5.419 -2.882 -6.065 1.00 91.31 111 PHE A N 1
ATOM 861 C CA . PHE A 1 111 ? -4.144 -2.264 -5.719 1.00 91.31 111 PHE A CA 1
ATOM 862 C C . PHE A 1 111 ? -3.131 -2.566 -6.825 1.00 91.31 111 PHE A C 1
ATOM 864 O O . PHE A 1 111 ? -2.843 -3.729 -7.115 1.00 91.31 111 PHE A O 1
ATOM 871 N N . TRP A 1 112 ? -2.638 -1.514 -7.474 1.00 91.00 112 TRP A N 1
ATOM 872 C CA . TRP A 1 112 ? -1.847 -1.607 -8.700 1.00 91.00 112 TRP A CA 1
ATOM 873 C C . TRP A 1 112 ? -0.364 -1.379 -8.410 1.00 91.00 112 TRP A C 1
ATOM 875 O O . TRP A 1 112 ? 0.018 -0.320 -7.913 1.00 91.00 112 TRP A O 1
ATOM 885 N N . VAL A 1 113 ? 0.476 -2.357 -8.747 1.00 89.94 113 VAL A N 1
ATOM 886 C CA . VAL A 1 113 ? 1.937 -2.297 -8.596 1.00 89.94 113 VAL A CA 1
ATOM 887 C C . VAL A 1 113 ? 2.581 -2.347 -9.990 1.00 89.94 113 VAL A C 1
ATOM 889 O O . VAL A 1 113 ? 2.270 -3.263 -10.752 1.00 89.94 113 VAL A O 1
ATOM 892 N N . PRO A 1 114 ? 3.467 -1.404 -10.365 1.00 87.69 114 PRO A N 1
ATOM 893 C CA . PRO A 1 114 ? 4.162 -1.468 -11.651 1.00 87.69 114 PRO A CA 1
ATOM 894 C C . PRO A 1 114 ? 5.108 -2.674 -11.702 1.00 87.69 114 PRO A C 1
ATOM 896 O O . PRO A 1 114 ? 5.757 -3.000 -10.705 1.00 87.69 114 PRO A O 1
ATOM 899 N N . GLU A 1 115 ? 5.249 -3.302 -12.870 1.00 85.44 115 GLU A N 1
ATOM 900 C CA . GLU A 1 115 ? 6.142 -4.453 -13.079 1.00 85.44 115 GLU A CA 1
ATOM 901 C C . GLU A 1 115 ? 7.583 -4.202 -12.595 1.00 85.44 115 GLU A C 1
ATOM 903 O O . GLU A 1 115 ? 8.180 -5.062 -11.949 1.00 85.44 115 GLU A O 1
ATOM 908 N N . SER A 1 116 ? 8.116 -2.990 -12.778 1.00 82.56 116 SER A N 1
ATOM 909 C CA . SER A 1 116 ? 9.451 -2.622 -12.284 1.00 82.56 116 SER A CA 1
ATOM 910 C C . SER A 1 116 ? 9.610 -2.718 -10.758 1.00 82.56 116 SER A C 1
ATOM 912 O O . SER A 1 116 ? 10.721 -2.937 -10.280 1.00 82.56 116 SER A O 1
ATOM 914 N N . ALA A 1 117 ? 8.523 -2.584 -9.990 1.00 82.00 117 ALA A N 1
ATOM 915 C CA . ALA A 1 117 ? 8.511 -2.802 -8.543 1.00 82.00 117 ALA A CA 1
ATOM 916 C C . ALA A 1 117 ? 8.272 -4.284 -8.184 1.00 82.00 117 ALA A C 1
ATOM 918 O O . ALA A 1 117 ? 8.847 -4.794 -7.219 1.00 82.00 117 ALA A O 1
ATOM 919 N N . HIS A 1 118 ? 7.512 -5.018 -9.007 1.00 80.31 118 HIS A N 1
ATOM 920 C CA . HIS A 1 118 ? 7.397 -6.472 -8.874 1.00 80.31 118 HIS A CA 1
ATOM 921 C C . HIS A 1 118 ? 8.759 -7.173 -9.032 1.00 80.31 118 HIS A C 1
ATOM 923 O O . HIS A 1 118 ? 9.081 -8.046 -8.223 1.00 80.31 118 HIS A O 1
ATOM 929 N N . ILE A 1 119 ? 9.590 -6.742 -9.991 1.00 82.38 119 ILE A N 1
ATOM 930 C CA . ILE A 1 119 ? 10.939 -7.287 -10.234 1.00 82.38 119 ILE A CA 1
ATOM 931 C C . ILE A 1 119 ? 11.831 -7.182 -8.984 1.00 82.38 119 ILE A C 1
ATOM 933 O O . ILE A 1 119 ? 12.496 -8.154 -8.625 1.00 82.38 119 ILE A O 1
ATOM 937 N N . CYS A 1 120 ? 11.807 -6.056 -8.259 1.00 81.69 120 CYS A N 1
ATOM 938 C CA . CYS A 1 120 ? 12.539 -5.913 -6.991 1.00 81.69 120 CYS A CA 1
ATOM 939 C C . CYS A 1 120 ? 11.799 -6.490 -5.764 1.00 81.69 120 CYS A C 1
ATOM 941 O O . CYS A 1 120 ? 12.265 -6.338 -4.636 1.00 81.69 120 CYS A O 1
ATOM 943 N N . LYS A 1 121 ? 10.683 -7.205 -5.978 1.00 82.88 121 LYS A N 1
ATOM 944 C CA . LYS A 1 121 ? 9.831 -7.849 -4.958 1.00 82.88 121 LYS A CA 1
ATOM 945 C C . LYS A 1 121 ? 9.219 -6.865 -3.947 1.00 82.88 121 LYS A C 1
ATOM 947 O O . LYS A 1 121 ? 8.929 -7.247 -2.812 1.00 82.88 121 LYS A O 1
ATOM 952 N N . CYS A 1 122 ? 8.980 -5.622 -4.366 1.00 79.06 122 CYS A N 1
ATOM 953 C CA . CYS A 1 122 ? 8.414 -4.558 -3.539 1.00 79.06 122 CYS A CA 1
ATOM 954 C C . CYS A 1 122 ? 6.997 -4.170 -4.009 1.00 79.06 122 CYS A C 1
ATOM 956 O O . CYS A 1 122 ? 6.832 -3.806 -5.173 1.00 79.06 122 CYS A O 1
ATOM 958 N N . PRO A 1 123 ? 5.976 -4.163 -3.130 1.00 81.56 123 PRO A N 1
ATOM 959 C CA . PRO A 1 123 ? 5.969 -4.640 -1.742 1.00 81.56 123 PRO A CA 1
ATOM 960 C C . PRO A 1 123 ? 5.878 -6.178 -1.633 1.00 81.56 123 PRO A C 1
ATOM 962 O O . PRO A 1 123 ? 5.329 -6.849 -2.508 1.00 81.56 123 PRO A O 1
ATOM 965 N N . ARG A 1 124 ? 6.361 -6.745 -0.516 1.00 87.50 124 ARG A N 1
ATOM 966 C CA . ARG A 1 124 ? 6.297 -8.192 -0.215 1.00 87.50 124 ARG A CA 1
ATOM 967 C C . ARG A 1 124 ? 4.915 -8.611 0.313 1.00 87.50 124 ARG A C 1
ATOM 969 O O . ARG A 1 124 ? 4.777 -8.989 1.472 1.00 87.50 124 ARG A O 1
ATOM 976 N N . ILE A 1 125 ? 3.896 -8.524 -0.539 1.00 91.06 125 ILE A N 1
ATOM 977 C CA . ILE A 1 125 ? 2.510 -8.886 -0.205 1.00 91.06 125 ILE A CA 1
ATOM 978 C C . ILE A 1 125 ? 2.301 -10.411 -0.193 1.00 91.06 125 ILE A C 1
ATOM 980 O O . ILE A 1 125 ? 2.804 -11.127 -1.063 1.00 91.06 125 ILE A O 1
ATOM 984 N N . LYS A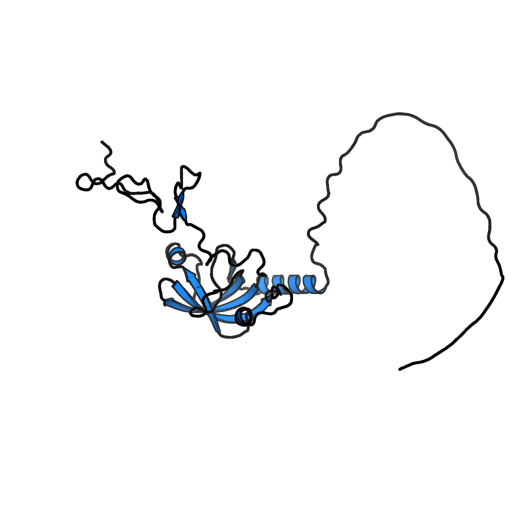 1 126 ? 1.508 -10.886 0.776 1.00 91.69 126 LYS A N 1
ATOM 985 C CA . LYS A 1 126 ? 0.993 -12.257 0.912 1.00 91.69 126 LYS A CA 1
ATOM 986 C C . LYS A 1 126 ? -0.528 -12.272 0.676 1.00 91.69 126 LYS A C 1
ATOM 988 O O . LYS A 1 126 ? -1.216 -11.347 1.103 1.00 91.69 126 LYS A O 1
ATOM 993 N N . ASN A 1 127 ? -1.059 -13.330 0.061 1.00 93.88 127 ASN A N 1
ATOM 994 C CA . ASN A 1 127 ? -2.511 -13.559 -0.019 1.00 93.88 127 ASN A CA 1
ATOM 995 C C . ASN A 1 127 ? -3.053 -14.024 1.349 1.00 93.88 127 ASN A C 1
ATOM 997 O O . ASN A 1 127 ? -2.304 -14.584 2.149 1.00 93.88 127 ASN A O 1
ATOM 1001 N N . GLY A 1 128 ? -4.337 -13.785 1.628 1.00 93.06 128 GLY A N 1
ATOM 1002 C CA . GLY A 1 128 ? -5.004 -14.101 2.901 1.00 93.06 128 GLY A CA 1
ATOM 1003 C C . GLY A 1 128 ? -4.580 -13.224 4.088 1.00 93.06 128 GLY A C 1
ATOM 1004 O O . GLY A 1 128 ? -5.177 -13.298 5.158 1.00 93.06 128 GLY A O 1
ATOM 1005 N N . VAL A 1 129 ? -3.562 -12.375 3.919 1.00 95.25 129 VAL A N 1
ATOM 1006 C CA . VAL A 1 129 ? -3.049 -11.497 4.974 1.00 95.25 129 VAL A CA 1
ATOM 1007 C C . VAL A 1 129 ? -3.724 -10.132 4.905 1.00 95.25 129 VAL A C 1
ATOM 1009 O O . VAL A 1 129 ? -3.994 -9.581 3.833 1.00 95.25 129 VAL A O 1
ATOM 1012 N N . GLN A 1 130 ? -4.008 -9.587 6.086 1.00 96.81 130 GLN A N 1
ATOM 1013 C CA . GLN A 1 130 ? -4.584 -8.262 6.255 1.00 96.81 130 GLN A CA 1
ATOM 1014 C C . GLN A 1 130 ? -3.479 -7.233 6.482 1.00 96.81 130 GLN A C 1
ATOM 1016 O O . GLN A 1 130 ? -2.544 -7.468 7.246 1.00 96.81 130 GLN A O 1
ATOM 1021 N N . TYR A 1 131 ? -3.610 -6.075 5.845 1.00 96.94 131 TYR A N 1
ATOM 1022 C CA . TYR A 1 131 ? -2.642 -4.989 5.892 1.00 96.94 131 TYR A CA 1
ATOM 1023 C C . TYR A 1 131 ? -3.310 -3.676 6.306 1.00 96.94 131 TYR A C 1
ATOM 1025 O O . TYR A 1 131 ? -4.430 -3.366 5.886 1.00 96.94 131 TYR A O 1
ATOM 1033 N N . LEU A 1 132 ? -2.597 -2.874 7.098 1.00 95.81 132 LEU A N 1
ATOM 1034 C CA . LEU A 1 132 ? -2.815 -1.435 7.156 1.00 95.81 132 LEU A CA 1
ATOM 1035 C C . LEU A 1 132 ? -2.145 -0.810 5.931 1.00 95.81 132 LEU A C 1
ATOM 1037 O O . LEU A 1 132 ? -0.937 -0.952 5.738 1.00 95.81 132 LEU A O 1
ATOM 1041 N N . ILE A 1 133 ? -2.930 -0.099 5.129 1.00 93.69 133 ILE A N 1
ATOM 1042 C CA . ILE A 1 133 ? -2.464 0.610 3.940 1.00 93.69 133 ILE A CA 1
ATOM 1043 C C . ILE A 1 133 ? -2.620 2.111 4.187 1.00 93.69 133 ILE A C 1
ATOM 1045 O O . ILE A 1 133 ? -3.719 2.590 4.483 1.00 93.69 133 ILE A O 1
ATOM 1049 N N . LEU A 1 134 ? -1.512 2.845 4.071 1.00 90.50 134 LEU A N 1
ATOM 1050 C CA . LEU A 1 134 ? -1.467 4.303 4.079 1.00 90.50 134 LEU A CA 1
ATOM 1051 C C . LEU A 1 134 ? -1.000 4.757 2.696 1.00 90.50 134 LEU A C 1
ATOM 1053 O O . LEU A 1 134 ? 0.143 4.512 2.316 1.00 90.50 134 LEU A O 1
ATOM 1057 N N . GLY A 1 135 ? -1.890 5.388 1.934 1.00 81.25 135 GLY A N 1
ATOM 1058 C CA . GLY A 1 135 ? -1.649 5.753 0.538 1.00 81.25 135 GLY A CA 1
ATOM 1059 C C . GLY A 1 135 ? -1.865 7.237 0.259 1.00 81.25 135 GLY A C 1
ATOM 1060 O O . GLY A 1 135 ? -2.700 7.894 0.890 1.00 81.25 135 GLY A O 1
ATOM 1061 N N . LYS A 1 136 ? -1.131 7.748 -0.732 1.00 74.12 136 LYS A N 1
ATOM 1062 C CA . LYS A 1 136 ? -1.323 9.068 -1.341 1.00 74.12 136 LYS A CA 1
ATOM 1063 C C . LYS A 1 136 ? -1.283 8.909 -2.863 1.00 74.12 136 LYS A C 1
ATOM 1065 O O . LYS A 1 136 ? -0.360 8.281 -3.377 1.00 74.12 136 LYS A O 1
ATOM 1070 N N . GLY A 1 137 ? -2.263 9.492 -3.551 1.00 67.62 137 GLY A N 1
ATOM 1071 C CA . GLY A 1 137 ? -2.515 9.266 -4.975 1.00 67.62 137 GLY A CA 1
ATOM 1072 C C . GLY A 1 137 ? -3.399 8.039 -5.244 1.00 67.62 137 GLY A C 1
ATOM 1073 O O . GLY A 1 137 ? -3.388 7.061 -4.497 1.00 67.62 137 GLY A O 1
ATOM 1074 N N . ASP A 1 138 ? -4.159 8.116 -6.331 1.00 69.56 138 ASP A N 1
ATOM 1075 C CA . ASP A 1 138 ? -4.952 7.031 -6.917 1.00 69.56 138 ASP A CA 1
ATOM 1076 C C . ASP A 1 138 ? -4.549 6.877 -8.387 1.00 69.56 138 ASP A C 1
ATOM 1078 O O . ASP A 1 138 ? -3.778 7.675 -8.919 1.00 69.56 138 ASP A O 1
ATOM 1082 N N . THR A 1 139 ? -5.111 5.898 -9.081 1.00 65.56 139 THR A N 1
ATOM 1083 C CA . THR A 1 139 ? -5.051 5.843 -10.545 1.00 65.56 139 THR A CA 1
ATOM 1084 C C . THR A 1 139 ? -5.911 6.957 -11.161 1.00 65.56 139 THR A C 1
ATOM 1086 O O . THR A 1 139 ? -7.121 6.979 -10.938 1.00 65.56 139 THR A O 1
ATOM 1089 N N . MET A 1 140 ? -5.326 7.859 -11.961 1.00 60.06 140 MET A N 1
ATOM 1090 C CA . MET A 1 140 ? -6.120 8.771 -12.816 1.00 60.06 140 MET A CA 1
ATOM 1091 C C . MET A 1 140 ? -6.652 8.076 -14.080 1.00 60.06 140 MET A C 1
ATOM 1093 O O . MET A 1 140 ? -7.493 8.633 -14.775 1.00 60.06 140 MET A O 1
ATOM 1097 N N . ASP A 1 141 ? -6.165 6.868 -14.373 1.00 66.75 141 ASP A N 1
ATOM 1098 C CA . ASP A 1 141 ? -6.622 6.041 -15.487 1.00 66.75 141 ASP A CA 1
ATOM 1099 C C . ASP A 1 141 ? -8.032 5.466 -15.210 1.00 66.75 141 ASP A C 1
ATOM 1101 O O . ASP A 1 141 ? -8.180 4.679 -14.266 1.00 66.75 141 ASP A O 1
ATOM 1105 N N . PRO A 1 142 ? -9.059 5.801 -16.020 1.00 66.75 142 PRO A N 1
ATOM 1106 C CA 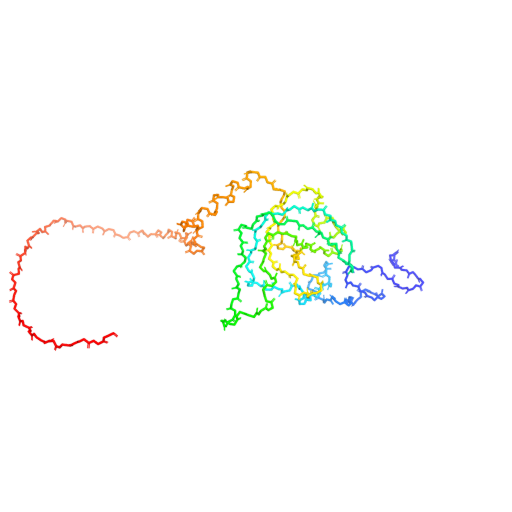. PRO A 1 142 ? -10.414 5.265 -15.864 1.00 66.75 142 PRO A CA 1
ATOM 1107 C C . PRO A 1 142 ? -10.524 3.751 -16.102 1.00 66.75 142 PRO A C 1
ATOM 1109 O O . PRO A 1 142 ? -11.451 3.124 -15.593 1.00 66.75 142 PRO A O 1
ATOM 1112 N N . ILE A 1 143 ? -9.600 3.159 -16.866 1.00 69.19 143 ILE A N 1
ATOM 1113 C CA . ILE A 1 143 ? -9.581 1.733 -17.236 1.00 69.19 143 ILE A CA 1
ATOM 1114 C C . ILE A 1 143 ? -9.063 0.880 -16.069 1.00 69.19 143 ILE A C 1
ATOM 1116 O O . ILE A 1 143 ? -9.451 -0.278 -15.907 1.00 69.19 143 ILE A O 1
ATOM 1120 N N . ARG A 1 144 ? -8.202 1.453 -15.218 1.00 72.56 144 ARG A N 1
ATOM 1121 C CA . ARG A 1 144 ? -7.524 0.753 -14.114 1.00 72.56 144 ARG A CA 1
ATOM 1122 C C . ARG A 1 144 ? -7.871 1.358 -12.747 1.00 72.56 144 ARG A C 1
ATOM 1124 O O . ARG A 1 144 ? -6.958 1.729 -12.017 1.00 72.56 144 ARG A O 1
ATOM 1131 N N . PRO A 1 145 ? -9.155 1.449 -12.347 1.00 78.69 145 PRO A N 1
ATOM 1132 C CA . PRO A 1 145 ? -9.543 2.087 -11.092 1.00 78.69 145 PRO A CA 1
ATOM 1133 C C . PRO A 1 145 ? -8.925 1.374 -9.882 1.00 78.69 145 PRO A C 1
ATOM 1135 O O . PRO A 1 145 ? -8.978 0.147 -9.768 1.00 78.69 145 PRO A O 1
ATOM 1138 N N . GLY A 1 146 ? -8.348 2.130 -8.951 1.00 82.62 146 GLY A N 1
ATOM 1139 C CA . GLY A 1 146 ? -7.816 1.586 -7.707 1.00 82.62 146 GLY A CA 1
ATOM 1140 C C . GLY A 1 146 ? -6.833 2.508 -6.995 1.00 82.62 146 GLY A C 1
ATOM 1141 O O . GLY A 1 146 ? -6.668 3.681 -7.329 1.00 82.62 146 GLY A O 1
ATOM 1142 N N . VAL A 1 147 ? -6.156 1.943 -5.997 1.00 85.94 147 VAL A N 1
ATOM 1143 C CA . VAL A 1 147 ? -5.043 2.603 -5.306 1.00 85.94 147 VAL A CA 1
ATOM 1144 C C . VAL A 1 147 ? -3.737 2.210 -5.999 1.00 85.94 147 VAL A C 1
ATOM 1146 O O . VAL A 1 147 ? -3.502 1.032 -6.274 1.00 85.94 147 VAL A O 1
ATOM 1149 N N . LEU A 1 148 ? -2.888 3.195 -6.285 1.00 86.56 148 LEU A N 1
ATOM 1150 C CA . LEU A 1 148 ? -1.603 3.009 -6.958 1.00 86.56 148 LEU A CA 1
ATOM 1151 C C . LEU A 1 148 ? -0.477 2.860 -5.926 1.00 86.56 148 LEU A C 1
ATOM 1153 O O . LEU A 1 148 ? -0.298 3.739 -5.085 1.00 86.56 148 LEU A O 1
ATOM 1157 N N . PHE A 1 149 ? 0.321 1.793 -6.012 1.00 87.06 149 PHE A N 1
ATOM 1158 C CA . PHE A 1 149 ? 1.552 1.685 -5.231 1.00 87.06 149 PHE A CA 1
ATOM 1159 C C . PHE A 1 149 ? 2.616 2.649 -5.762 1.00 87.06 149 PHE A C 1
ATOM 1161 O O . PHE A 1 149 ? 2.962 2.652 -6.944 1.00 87.06 149 PHE A O 1
ATOM 1168 N N . ASN A 1 150 ? 3.174 3.446 -4.857 1.00 82.31 150 ASN A N 1
ATOM 1169 C CA . ASN A 1 150 ? 4.242 4.399 -5.128 1.00 82.31 150 ASN A CA 1
ATOM 1170 C C . ASN A 1 150 ? 5.150 4.546 -3.885 1.00 82.31 150 ASN A C 1
ATOM 1172 O O . ASN A 1 150 ? 4.781 4.074 -2.807 1.00 82.31 150 ASN A O 1
ATOM 1176 N N . PRO A 1 151 ? 6.306 5.235 -3.968 1.00 82.38 151 PRO A N 1
ATOM 1177 C CA . PRO A 1 151 ? 7.211 5.417 -2.823 1.00 82.38 151 PRO A CA 1
ATOM 1178 C C . PRO A 1 151 ? 6.631 6.183 -1.616 1.00 82.38 151 PRO A C 1
ATOM 1180 O O . PRO A 1 151 ? 7.280 6.255 -0.579 1.00 82.38 151 PRO A O 1
ATOM 1183 N N . LYS A 1 152 ? 5.426 6.762 -1.734 1.00 81.56 152 LYS A N 1
ATOM 1184 C CA . LYS A 1 152 ? 4.679 7.425 -0.649 1.00 81.56 152 LYS A CA 1
ATOM 1185 C C . LYS A 1 152 ? 3.604 6.501 -0.040 1.00 81.56 152 LYS A C 1
ATOM 1187 O O . LYS A 1 152 ? 2.788 6.960 0.755 1.00 81.56 152 LYS A O 1
ATOM 1192 N N . THR A 1 153 ? 3.579 5.222 -0.427 1.00 87.06 153 THR A N 1
ATOM 1193 C CA . THR A 1 153 ? 2.623 4.208 0.041 1.00 87.06 153 THR A CA 1
ATOM 1194 C C . THR A 1 153 ? 3.275 3.299 1.080 1.00 87.06 153 THR A C 1
ATOM 1196 O O . THR A 1 153 ? 4.193 2.544 0.761 1.00 87.06 153 THR A O 1
ATOM 1199 N N . LEU A 1 154 ? 2.777 3.338 2.315 1.00 90.19 154 LEU A N 1
ATOM 1200 C CA . LEU A 1 154 ? 3.206 2.461 3.404 1.00 90.19 154 LEU A CA 1
ATOM 1201 C C . LEU A 1 154 ? 2.208 1.306 3.563 1.00 90.19 154 LEU A C 1
ATOM 1203 O O . LEU A 1 154 ? 0.995 1.515 3.597 1.00 90.19 154 LEU A O 1
ATOM 1207 N N . LEU A 1 155 ? 2.734 0.087 3.671 1.00 92.50 155 LEU A N 1
ATOM 1208 C CA . LEU A 1 155 ? 1.970 -1.151 3.786 1.00 92.50 155 LEU A CA 1
ATOM 1209 C C . LEU A 1 155 ? 2.552 -1.989 4.932 1.00 92.50 155 LEU A C 1
ATOM 1211 O O . LEU A 1 155 ? 3.728 -2.347 4.891 1.00 92.50 155 LEU A O 1
ATOM 1215 N N . VAL A 1 156 ? 1.747 -2.276 5.956 1.00 93.88 156 VAL A N 1
ATOM 1216 C CA . VAL A 1 156 ? 2.173 -2.974 7.186 1.00 93.88 156 VAL A CA 1
ATOM 1217 C C . VAL A 1 156 ? 1.195 -4.105 7.484 1.00 93.88 156 VAL A C 1
ATOM 1219 O O . VAL A 1 156 ? -0.010 -3.899 7.363 1.00 93.88 156 VAL A O 1
ATOM 1222 N N . GLU A 1 157 ? 1.677 -5.291 7.862 1.00 95.75 157 GLU A N 1
ATOM 1223 C CA . GLU A 1 157 ? 0.801 -6.402 8.278 1.00 95.75 157 GLU A CA 1
ATOM 1224 C C . GLU A 1 157 ? -0.009 -5.988 9.516 1.00 95.75 157 GLU A C 1
ATOM 1226 O O . GLU A 1 157 ? 0.522 -5.391 10.452 1.00 95.75 157 GLU A O 1
ATOM 1231 N N . PHE A 1 158 ? -1.324 -6.204 9.478 1.00 95.75 158 PHE A N 1
ATOM 1232 C CA . PHE A 1 158 ? -2.254 -5.640 10.453 1.00 95.75 158 PHE A CA 1
ATOM 1233 C C . PHE A 1 158 ? -2.256 -6.444 11.760 1.00 95.75 158 PHE A C 1
ATOM 1235 O O . PHE A 1 158 ? -2.312 -7.671 11.735 1.00 95.75 158 PHE A O 1
ATOM 1242 N N . SER A 1 159 ? -2.267 -5.753 12.902 1.00 95.44 159 SER A N 1
ATOM 1243 C CA . SER A 1 159 ? -2.325 -6.361 14.236 1.00 95.44 159 SER A CA 1
ATOM 1244 C C . SER A 1 159 ? -3.219 -5.565 15.190 1.00 95.44 159 SER A C 1
ATOM 1246 O O . SER A 1 159 ? -3.489 -4.380 14.972 1.00 95.44 159 SER A O 1
ATOM 1248 N N . ASP A 1 160 ? -3.639 -6.187 16.291 1.00 93.19 160 ASP A N 1
ATOM 1249 C CA . ASP A 1 160 ? -4.467 -5.529 17.312 1.00 93.19 160 ASP A CA 1
ATOM 1250 C C . ASP A 1 160 ? -3.709 -4.426 18.067 1.00 93.19 160 ASP A C 1
ATOM 1252 O O . ASP A 1 160 ? -4.312 -3.466 18.556 1.00 93.19 160 ASP A O 1
ATOM 1256 N N . GLU A 1 161 ? -2.375 -4.496 18.099 1.00 95.06 161 GLU A N 1
ATOM 1257 C CA . GLU A 1 161 ? -1.519 -3.421 18.606 1.00 95.06 161 GLU A CA 1
ATOM 1258 C C . GLU A 1 161 ? -1.576 -2.190 17.682 1.00 95.06 161 GLU A C 1
ATOM 1260 O O . GLU A 1 161 ? -1.741 -1.059 18.150 1.00 95.06 161 GLU A O 1
ATOM 1265 N N . ILE A 1 162 ? -1.528 -2.405 16.361 1.00 93.06 162 ILE A N 1
ATOM 1266 C CA . ILE A 1 162 ? -1.721 -1.355 15.352 1.00 93.06 162 ILE A CA 1
ATOM 1267 C C . ILE A 1 162 ? -3.143 -0.788 15.443 1.00 93.06 162 ILE A C 1
ATOM 1269 O O . ILE A 1 162 ? -3.307 0.433 15.446 1.00 93.06 162 ILE A O 1
ATOM 1273 N N . GLU A 1 163 ? -4.172 -1.628 15.591 1.00 91.81 163 GLU A N 1
ATOM 1274 C CA . GLU A 1 163 ? -5.547 -1.148 15.764 1.00 91.81 163 GLU A CA 1
ATOM 1275 C C . GLU A 1 163 ? -5.710 -0.319 17.045 1.00 91.81 163 GLU A C 1
ATOM 1277 O O . GLU A 1 163 ? -6.363 0.726 17.034 1.00 91.81 163 GLU A O 1
ATOM 1282 N N . SER A 1 164 ? -5.071 -0.733 18.139 1.00 93.12 164 SER A N 1
ATOM 1283 C CA . SER A 1 164 ? -5.069 -0.008 19.412 1.00 93.12 164 SER A CA 1
ATOM 1284 C C . SER A 1 164 ? -4.361 1.345 19.306 1.00 93.12 164 SER A C 1
ATOM 1286 O O . SER A 1 164 ? -4.880 2.349 19.801 1.00 93.12 164 SER A O 1
ATOM 1288 N N . LYS A 1 165 ? -3.218 1.413 18.609 1.00 93.00 165 LYS A N 1
ATOM 1289 C CA . LYS A 1 165 ? -2.513 2.670 18.301 1.00 93.00 165 LYS A CA 1
ATOM 1290 C C . LYS A 1 165 ? -3.386 3.596 17.443 1.00 93.00 165 LYS A C 1
ATOM 1292 O O . LYS A 1 165 ? -3.579 4.754 17.808 1.00 93.00 165 LYS A O 1
ATOM 1297 N N . LEU A 1 166 ? -4.010 3.082 16.378 1.00 91.44 166 LEU A N 1
ATOM 1298 C CA . LEU A 1 166 ? -4.937 3.842 15.526 1.00 91.44 166 LEU A CA 1
ATOM 1299 C C . LEU A 1 166 ? -6.154 4.367 16.302 1.00 91.44 166 LEU A C 1
ATOM 1301 O O . LEU A 1 166 ? -6.488 5.543 16.178 1.00 91.44 166 LEU A O 1
ATOM 1305 N N . LYS A 1 167 ? -6.792 3.542 17.144 1.00 89.69 167 LYS A N 1
ATOM 1306 C CA . LYS A 1 167 ? -7.914 3.957 18.007 1.00 89.69 167 LYS A CA 1
ATOM 1307 C C . LYS A 1 167 ? -7.515 5.094 18.956 1.00 89.69 167 LYS A C 1
ATOM 1309 O O . LYS A 1 167 ? -8.302 6.022 19.141 1.00 89.69 167 LYS A O 1
ATOM 1314 N N . ARG A 1 168 ? -6.295 5.065 19.512 1.00 91.44 168 ARG A N 1
ATOM 1315 C CA . ARG A 1 168 ? -5.743 6.154 20.343 1.00 91.44 168 ARG A CA 1
ATOM 1316 C C . ARG A 1 168 ? -5.530 7.436 19.530 1.00 91.44 168 ARG A C 1
ATOM 1318 O O . ARG A 1 168 ? -6.021 8.483 19.944 1.00 91.44 168 ARG A O 1
ATOM 1325 N N . PHE A 1 169 ? -4.892 7.367 18.359 1.00 89.94 169 PHE A N 1
ATOM 1326 C CA . PHE A 1 169 ? -4.686 8.544 17.498 1.00 89.94 169 PHE A CA 1
ATOM 1327 C C . PHE A 1 169 ? -6.010 9.162 17.017 1.00 89.94 169 PHE A C 1
ATOM 1329 O O . PHE A 1 169 ? -6.192 10.371 17.116 1.00 89.94 169 PHE A O 1
ATOM 1336 N N . LEU A 1 170 ? -6.981 8.339 16.607 1.00 86.44 170 LEU A N 1
ATOM 1337 C CA . LEU A 1 170 ? -8.326 8.791 16.229 1.00 86.44 170 LEU A CA 1
ATOM 1338 C C . LEU A 1 170 ? -9.150 9.301 17.423 1.00 86.44 170 LEU A C 1
ATOM 1340 O O . LEU A 1 170 ? -10.153 9.985 17.219 1.00 86.44 170 LEU A O 1
ATOM 1344 N N . LYS A 1 171 ? -8.794 8.976 18.676 1.00 89.44 171 LYS A N 1
ATOM 1345 C CA . LYS A 1 171 ? -9.340 9.688 19.842 1.00 89.44 171 LYS A CA 1
ATOM 1346 C C . LYS A 1 171 ? -8.733 11.090 19.911 1.00 89.44 171 LYS A C 1
ATOM 1348 O O . LYS A 1 171 ? -9.504 12.045 19.889 1.00 89.44 171 LYS A O 1
ATOM 1353 N N . LYS A 1 172 ? -7.399 11.202 19.902 1.00 89.19 172 LYS A N 1
ATOM 1354 C CA . LYS A 1 172 ? -6.672 12.482 19.975 1.00 89.19 172 LYS A CA 1
ATOM 1355 C C . LYS A 1 172 ? -7.121 13.489 18.918 1.00 89.19 172 LYS A C 1
ATOM 1357 O O . LYS A 1 172 ? -7.481 14.607 19.264 1.00 89.19 172 LYS A O 1
ATOM 1362 N N . GLU A 1 173 ? -7.208 13.058 17.659 1.00 85.06 173 GLU A N 1
ATOM 1363 C CA . GLU A 1 173 ? -7.659 13.888 16.531 1.00 85.06 173 GLU A CA 1
ATOM 1364 C C . GLU A 1 173 ? -9.069 14.470 16.750 1.00 85.06 173 GLU A C 1
ATOM 1366 O O . GLU A 1 173 ? -9.319 15.622 16.414 1.00 85.06 173 GLU A O 1
ATOM 1371 N N . ARG A 1 174 ? -9.977 13.719 17.392 1.00 85.88 174 ARG A N 1
ATOM 1372 C CA . ARG A 1 174 ? -11.333 14.189 17.740 1.00 85.88 174 ARG A CA 1
ATOM 1373 C C . ARG A 1 174 ? -11.401 15.084 18.983 1.00 85.88 174 ARG A C 1
ATOM 1375 O O . ARG A 1 174 ? -12.434 15.704 19.194 1.00 85.88 174 ARG A O 1
ATOM 1382 N N . HIS A 1 175 ? -10.354 15.119 19.806 1.00 89.94 175 HIS A N 1
ATOM 1383 C CA . HIS A 1 175 ? -10.282 15.935 21.029 1.00 89.94 175 HIS A CA 1
ATOM 1384 C C . HIS A 1 175 ? -9.383 17.174 20.847 1.00 89.94 175 HIS A C 1
ATOM 1386 O O . HIS A 1 175 ? -9.149 17.903 21.803 1.00 89.94 175 HIS A O 1
ATOM 1392 N N . GLY A 1 176 ? -8.843 17.405 19.643 1.00 86.06 176 GLY A N 1
ATOM 1393 C CA . GLY A 1 176 ? -7.884 18.484 19.381 1.00 86.06 176 GLY A CA 1
ATOM 1394 C C . GLY A 1 176 ? -6.470 18.227 19.924 1.00 86.06 176 GLY A C 1
ATOM 1395 O O . GLY A 1 176 ? -5.598 19.067 19.750 1.00 86.06 176 GLY A O 1
ATOM 1396 N N . GLU A 1 177 ? -6.195 17.057 20.514 1.00 88.31 177 GLU A N 1
ATOM 1397 C CA . GLU A 1 177 ? -4.902 16.689 21.126 1.00 88.31 177 GLU A CA 1
ATOM 1398 C C . GLU A 1 177 ? -3.778 16.389 20.099 1.00 88.31 177 GLU A C 1
ATOM 1400 O O . GLU A 1 177 ? -2.823 15.660 20.393 1.00 88.31 177 GLU A O 1
ATOM 1405 N N . CYS A 1 178 ? -3.899 16.882 18.867 1.00 80.38 178 CYS A N 1
ATOM 1406 C CA . CYS A 1 178 ? -2.853 16.788 17.854 1.00 80.38 178 CYS A CA 1
ATOM 1407 C C . CYS A 1 178 ? -1.939 18.018 17.966 1.00 80.38 178 CYS A C 1
ATOM 1409 O O . CYS A 1 178 ? -2.447 19.134 17.863 1.00 80.38 178 CYS A O 1
ATOM 1411 N N . PRO A 1 179 ? -0.612 17.856 18.134 1.00 77.50 179 PRO A N 1
ATOM 1412 C CA . PRO A 1 179 ? 0.291 18.998 18.211 1.00 77.50 179 PRO A CA 1
ATOM 1413 C C . PRO A 1 179 ? 0.259 19.783 16.895 1.00 77.50 179 PRO A C 1
ATOM 1415 O O . PRO A 1 179 ? 0.547 19.243 15.824 1.00 77.50 179 PRO A O 1
ATOM 1418 N N . SER A 1 180 ? -0.092 21.065 16.978 1.00 70.75 180 SER A N 1
ATOM 1419 C CA . SER A 1 180 ? 0.026 22.009 15.871 1.00 70.75 180 SER A CA 1
ATOM 1420 C C . SER A 1 180 ? 1.497 22.185 15.505 1.00 70.75 180 SER A C 1
ATOM 1422 O O . SER A 1 180 ? 2.306 22.526 16.365 1.00 70.75 180 SER A O 1
ATOM 1424 N N . SER A 1 181 ? 1.854 22.004 14.233 1.00 58.84 181 SER A N 1
ATOM 1425 C CA . SER A 1 181 ? 3.237 22.090 13.738 1.00 58.84 181 SER A CA 1
ATOM 1426 C C . SER A 1 181 ? 3.746 23.538 13.597 1.00 58.84 181 SER A C 1
ATOM 1428 O O . SER A 1 181 ? 4.280 23.905 12.554 1.00 58.84 181 SER A O 1
ATOM 1430 N N . LEU A 1 182 ? 3.515 24.366 14.621 1.00 53.09 182 LEU A N 1
ATOM 1431 C CA . LEU A 1 182 ? 3.852 25.793 14.710 1.00 53.09 182 LEU A CA 1
ATOM 1432 C C . LEU A 1 182 ? 4.284 26.186 16.142 1.00 53.09 182 LEU A C 1
ATOM 1434 O O . LEU A 1 182 ? 3.947 27.257 16.637 1.00 53.09 182 LEU A O 1
ATOM 1438 N N . SER A 1 183 ? 5.041 25.318 16.817 1.00 45.31 183 SER A N 1
ATOM 1439 C CA . SER A 1 183 ? 5.733 25.636 18.075 1.00 45.31 183 SER A CA 1
ATOM 1440 C C . SER A 1 183 ? 7.138 25.028 18.054 1.00 45.31 183 SER A C 1
ATOM 1442 O O . SER A 1 183 ? 7.364 23.909 18.513 1.00 45.31 183 SER A O 1
ATOM 1444 N N . SER A 1 184 ? 8.075 25.739 17.430 1.00 46.09 184 SER A N 1
ATOM 1445 C CA . SER A 1 184 ? 9.493 25.358 17.344 1.00 46.09 184 SER A CA 1
ATOM 1446 C C . SER A 1 184 ? 10.373 26.612 17.358 1.00 46.09 184 SER A C 1
ATOM 1448 O O . SER A 1 184 ? 11.156 26.842 16.445 1.00 46.09 184 SER A O 1
ATOM 1450 N N . ASN A 1 185 ? 10.189 27.432 18.398 1.00 42.25 185 ASN A N 1
ATOM 1451 C CA . ASN A 1 185 ? 10.960 28.650 18.673 1.00 42.25 185 ASN A CA 1
ATOM 1452 C C . ASN A 1 185 ? 11.776 28.514 19.976 1.00 42.25 185 ASN A C 1
ATOM 1454 O O . ASN A 1 185 ? 11.973 29.490 20.696 1.00 42.25 185 ASN A O 1
ATOM 1458 N N . ASP A 1 186 ? 12.277 27.312 20.267 1.00 45.06 186 ASP A N 1
ATOM 1459 C CA . ASP A 1 186 ? 13.204 27.069 21.378 1.00 45.06 186 ASP A CA 1
ATOM 1460 C C . ASP A 1 186 ? 14.637 27.446 20.964 1.00 45.06 186 ASP A C 1
ATOM 1462 O O . ASP A 1 186 ? 15.505 26.600 20.751 1.00 45.06 186 ASP A O 1
ATOM 1466 N N . HIS A 1 187 ? 14.877 28.750 20.829 1.00 45.41 187 HIS A N 1
ATOM 1467 C CA . HIS A 1 187 ? 16.215 29.337 20.752 1.00 45.41 187 HIS A CA 1
ATOM 1468 C C . HIS A 1 187 ? 16.372 30.384 21.858 1.00 45.41 187 HIS A C 1
ATOM 1470 O O . HIS A 1 187 ? 16.365 31.593 21.619 1.00 45.41 187 HIS A O 1
ATOM 1476 N N . GLU A 1 188 ? 16.520 29.897 23.090 1.00 34.38 188 GLU A N 1
ATOM 1477 C CA . GLU A 1 188 ? 16.876 30.722 24.242 1.00 34.38 188 GLU A CA 1
ATOM 1478 C C . GLU A 1 188 ? 18.323 31.223 24.097 1.00 34.38 188 GLU A C 1
ATOM 1480 O O . GLU A 1 188 ? 19.291 30.592 24.521 1.00 34.38 188 GLU A O 1
ATOM 1485 N N . TYR A 1 189 ? 18.478 32.378 23.450 1.00 31.84 189 TYR A N 1
ATOM 1486 C CA . TYR A 1 189 ? 19.748 33.092 23.395 1.00 31.84 189 TYR A CA 1
ATOM 1487 C C . TYR A 1 189 ? 20.050 33.688 24.777 1.00 31.84 189 TYR A C 1
ATOM 1489 O O . TYR A 1 189 ? 19.605 34.789 25.105 1.00 31.84 189 TYR A O 1
ATOM 1497 N N . HIS A 1 190 ? 20.831 32.968 25.587 1.00 38.16 190 HIS A N 1
ATOM 1498 C CA . HIS A 1 190 ? 21.406 33.488 26.828 1.00 38.16 190 HIS A CA 1
ATOM 1499 C C . HIS A 1 190 ? 22.371 34.651 26.538 1.00 38.16 190 HIS A C 1
ATOM 1501 O O . HIS A 1 190 ? 23.591 34.484 26.467 1.00 38.16 190 HIS A O 1
ATOM 1507 N N . HIS A 1 191 ? 21.833 35.862 26.409 1.00 40.69 191 HIS A N 1
ATOM 1508 C CA . HIS A 1 191 ? 22.636 37.074 26.463 1.00 40.69 191 HIS A CA 1
ATOM 1509 C C . HIS A 1 191 ? 23.053 37.334 27.912 1.00 40.69 191 HIS A C 1
ATOM 1511 O O . HIS A 1 191 ? 22.312 37.920 28.701 1.00 40.69 191 HIS A O 1
ATOM 1517 N N . HIS A 1 192 ? 24.273 36.921 28.262 1.00 38.66 192 HIS A N 1
ATOM 1518 C CA . HIS A 1 192 ? 24.946 37.480 29.427 1.00 38.66 192 HIS A CA 1
ATOM 1519 C C . HIS A 1 192 ? 25.047 38.998 29.251 1.00 38.66 192 HIS A C 1
ATOM 1521 O O . HIS A 1 192 ? 25.683 39.473 28.310 1.00 38.66 192 HIS A O 1
ATOM 1527 N N . ASN A 1 193 ? 24.462 39.748 30.181 1.00 32.53 193 ASN A N 1
ATOM 1528 C CA . ASN A 1 193 ? 24.753 41.161 30.357 1.00 32.53 193 ASN A CA 1
ATOM 1529 C C . ASN A 1 193 ? 25.241 41.366 31.795 1.00 32.53 193 ASN A C 1
ATOM 1531 O O . ASN A 1 193 ? 24.659 40.814 32.731 1.00 32.53 193 ASN A O 1
ATOM 1535 N N . ARG A 1 194 ? 26.353 42.083 31.964 1.00 38.12 194 ARG A N 1
ATOM 1536 C CA . ARG A 1 194 ? 27.061 42.228 33.243 1.00 38.12 194 ARG A CA 1
ATOM 1537 C C . ARG A 1 194 ? 27.222 43.710 33.563 1.00 38.12 194 ARG A C 1
ATOM 1539 O O . ARG A 1 194 ? 27.728 44.445 32.721 1.00 38.12 194 ARG A O 1
ATOM 1546 N N . ASN A 1 195 ? 26.899 44.063 34.808 1.00 33.56 195 ASN A N 1
ATOM 1547 C CA . ASN A 1 195 ? 27.093 45.379 35.430 1.00 33.56 195 ASN A CA 1
ATOM 1548 C C . ASN A 1 195 ? 26.128 46.467 34.863 1.00 33.56 195 ASN A C 1
ATOM 1550 O O . ASN A 1 195 ? 25.724 46.397 33.708 1.00 33.56 195 ASN A O 1
ATOM 1554 N N . ASN A 1 196 ? 25.649 47.468 35.615 1.00 37.12 196 ASN A N 1
ATOM 1555 C CA . ASN A 1 196 ? 26.068 47.971 36.932 1.00 37.12 196 ASN A CA 1
ATOM 1556 C C . ASN A 1 196 ? 24.880 48.124 37.919 1.00 37.12 196 ASN A C 1
ATOM 1558 O O . ASN A 1 196 ? 23.813 48.599 37.543 1.00 37.12 196 ASN A O 1
ATOM 1562 N N . ASP A 1 197 ? 25.111 47.745 39.175 1.00 37.09 197 ASP A N 1
ATOM 1563 C CA . ASP A 1 197 ? 24.971 48.552 40.404 1.00 37.09 197 ASP A CA 1
ATOM 1564 C C . ASP A 1 197 ? 23.741 49.472 40.663 1.00 37.09 197 ASP A C 1
ATOM 1566 O O . ASP A 1 197 ? 23.702 50.633 40.266 1.00 37.09 197 ASP A O 1
ATOM 1570 N N . ASP A 1 198 ? 22.860 48.955 41.538 1.00 38.22 198 ASP A N 1
ATOM 1571 C CA . ASP A 1 198 ? 22.582 49.483 42.902 1.00 38.22 198 ASP A CA 1
ATOM 1572 C C . ASP A 1 198 ? 21.446 50.529 43.181 1.00 38.22 198 ASP A C 1
ATOM 1574 O O . ASP A 1 198 ? 21.027 51.323 42.347 1.00 38.22 198 ASP A O 1
ATOM 1578 N N . HIS A 1 199 ? 20.971 50.485 44.440 1.00 41.88 199 HIS A N 1
ATOM 1579 C CA . HIS A 1 199 ? 20.127 51.395 45.244 1.00 41.88 199 HIS A CA 1
ATOM 1580 C C . HIS A 1 199 ? 18.588 51.481 45.023 1.00 41.88 199 HIS A C 1
ATOM 1582 O O . HIS A 1 199 ? 18.096 52.121 44.103 1.00 41.88 199 HIS A O 1
ATOM 1588 N N . GLY A 1 200 ? 17.814 51.066 46.054 1.00 31.33 200 GLY A N 1
ATOM 1589 C CA . GLY A 1 200 ? 16.839 52.008 46.667 1.00 31.33 200 GLY A CA 1
ATOM 1590 C C . GLY A 1 200 ? 15.352 51.634 46.925 1.00 31.33 200 GLY A C 1
ATOM 1591 O O . GLY A 1 200 ? 14.465 52.107 46.234 1.00 31.33 200 GLY A O 1
ATOM 1592 N N . HIS A 1 201 ? 15.061 50.966 48.053 1.00 34.59 201 HIS A N 1
ATOM 1593 C CA . HIS A 1 201 ? 13.973 51.298 49.021 1.00 34.59 201 HIS A CA 1
ATOM 1594 C C . HIS A 1 201 ? 12.443 51.372 48.670 1.00 34.59 201 HIS A C 1
ATOM 1596 O O . HIS A 1 201 ? 11.903 52.391 48.266 1.00 34.59 201 HIS A O 1
ATOM 1602 N N . ARG A 1 202 ? 11.710 50.335 49.132 1.00 34.12 202 ARG A N 1
ATOM 1603 C CA . ARG A 1 202 ? 10.494 50.324 50.017 1.00 34.12 202 ARG A CA 1
ATOM 1604 C C . ARG A 1 202 ? 9.293 51.324 49.883 1.00 34.12 202 ARG A C 1
ATOM 1606 O O . ARG A 1 202 ? 9.367 52.445 50.361 1.00 34.12 202 ARG A O 1
ATOM 1613 N N . ARG A 1 203 ? 8.104 50.703 49.684 1.00 36.16 203 ARG A N 1
ATOM 1614 C CA . ARG A 1 203 ? 6.778 50.865 50.385 1.00 36.16 203 ARG A CA 1
ATOM 1615 C C . ARG A 1 203 ? 5.843 52.089 50.155 1.00 36.16 203 ARG A C 1
ATOM 1617 O O . ARG A 1 203 ? 6.163 53.200 50.545 1.00 36.16 203 ARG A O 1
ATOM 1624 N N . GLY A 1 204 ? 4.568 51.776 49.844 1.00 31.38 204 GLY A N 1
ATOM 1625 C CA . GLY A 1 204 ? 3.344 52.491 50.298 1.00 31.38 204 GLY A CA 1
ATOM 1626 C C . GLY A 1 204 ? 2.323 52.868 49.193 1.00 31.38 204 GLY A C 1
ATOM 1627 O O . GLY A 1 204 ? 2.728 53.008 48.050 1.00 31.38 204 GLY A O 1
ATOM 1628 N N . SER A 1 205 ? 1.011 53.100 49.419 1.00 35.84 205 SER A N 1
ATOM 1629 C CA . SER A 1 205 ? 0.009 52.398 50.270 1.00 35.84 205 SER A CA 1
ATOM 1630 C C . SER A 1 205 ? -1.436 52.976 50.147 1.00 35.84 205 SER A C 1
ATOM 1632 O O . SER A 1 205 ? -1.818 53.828 50.944 1.00 35.84 205 SER A O 1
ATOM 1634 N N . GLY A 1 206 ? -2.271 52.419 49.252 1.00 31.48 206 GLY A N 1
ATOM 1635 C CA . GLY A 1 206 ? -3.747 52.290 49.395 1.00 31.48 206 GLY A CA 1
ATOM 1636 C C . GLY A 1 206 ? -4.697 53.503 49.212 1.00 31.48 206 GLY A C 1
ATOM 1637 O O . GLY A 1 206 ? -4.264 54.647 49.161 1.00 31.48 206 GLY A O 1
ATOM 1638 N N . LYS A 1 207 ? -6.018 53.190 49.222 1.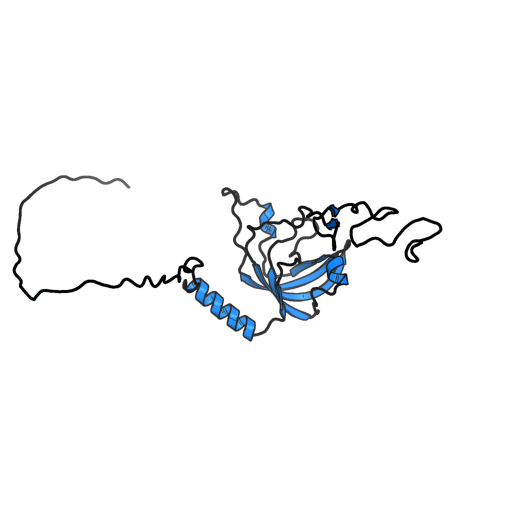00 35.53 207 LYS A N 1
ATOM 1639 C CA . LYS A 1 207 ? -7.235 54.060 49.130 1.00 35.53 207 LYS A CA 1
ATOM 1640 C C . LYS A 1 207 ? -7.577 54.638 47.733 1.00 35.53 207 LYS A C 1
ATOM 1642 O O . LYS A 1 207 ? -6.672 54.945 46.975 1.00 35.53 207 LYS A O 1
ATOM 1647 N N . SER A 1 208 ? -8.848 54.860 47.348 1.00 32.41 208 SER A N 1
ATOM 1648 C CA . SER A 1 208 ? -10.154 54.311 47.808 1.00 32.41 208 SER A CA 1
ATOM 1649 C C . SER A 1 208 ? -11.263 54.566 46.754 1.00 32.41 208 SER A C 1
ATOM 1651 O O . SER A 1 208 ? -11.113 55.436 45.902 1.00 32.41 208 SER A O 1
ATOM 1653 N N . SER A 1 209 ? -12.376 53.829 46.828 1.00 30.27 209 SER A N 1
ATOM 1654 C CA . SER A 1 209 ? -13.565 53.884 45.950 1.00 30.27 209 SER A CA 1
ATOM 1655 C C . SER A 1 209 ? -14.477 55.109 46.157 1.00 30.27 209 SER A C 1
ATOM 1657 O O . SER A 1 209 ? -14.620 55.510 47.309 1.00 30.27 209 SER A O 1
ATOM 1659 N N . THR A 1 210 ? -15.195 55.558 45.102 1.00 32.62 210 THR A N 1
ATOM 1660 C CA . THR A 1 210 ? -16.690 55.673 45.006 1.00 32.62 210 THR A CA 1
ATOM 1661 C C . THR A 1 210 ? -17.189 56.191 43.628 1.00 32.62 210 THR A C 1
ATOM 1663 O O . THR A 1 210 ? -16.416 56.689 42.817 1.00 32.62 210 THR A O 1
ATOM 1666 N N . MET A 1 211 ? -18.496 56.024 43.362 1.00 32.03 211 MET A N 1
ATOM 1667 C CA . MET A 1 211 ? -19.331 56.534 42.237 1.00 32.03 211 MET A CA 1
ATOM 1668 C C . MET A 1 211 ? -20.493 57.406 42.844 1.00 32.03 211 MET A C 1
ATOM 1670 O O . MET A 1 211 ? -20.433 57.556 44.070 1.00 32.03 211 MET A O 1
ATOM 1674 N N . PRO A 1 212 ? -21.550 57.947 42.152 1.00 48.09 212 PRO A N 1
ATOM 1675 C CA . PRO A 1 212 ? -22.050 57.676 40.781 1.00 48.09 212 PRO A CA 1
ATOM 1676 C C . PRO A 1 212 ? -22.755 58.841 39.989 1.00 48.09 212 PRO A C 1
ATOM 1678 O O . PRO A 1 212 ? -22.721 60.001 40.380 1.00 48.09 212 PRO A O 1
ATOM 1681 N N . GLU A 1 213 ? -23.452 58.448 38.902 1.00 31.83 213 GLU A N 1
ATOM 1682 C CA . GLU A 1 213 ? -24.684 59.016 38.274 1.00 31.83 213 GLU A CA 1
ATOM 1683 C C . GLU A 1 213 ? -24.720 60.345 37.470 1.00 31.83 213 GLU A C 1
ATOM 1685 O O . GLU A 1 213 ? -24.589 61.433 38.026 1.00 31.83 213 GLU A O 1
ATOM 1690 N N . LYS A 1 214 ? -25.121 60.228 36.177 1.00 32.84 214 LYS A N 1
ATOM 1691 C CA . LYS A 1 214 ? -26.283 60.862 35.461 1.00 32.84 214 LYS A CA 1
ATOM 1692 C C . LYS A 1 214 ? -26.032 60.963 33.931 1.00 32.84 214 LYS A C 1
ATOM 1694 O O . LYS A 1 214 ? -24.882 61.082 33.536 1.00 32.84 214 LYS A O 1
ATOM 1699 N N . SER A 1 215 ? -27.009 60.996 33.004 1.00 31.05 215 SER A N 1
ATOM 1700 C CA . SER A 1 215 ? -28.390 60.447 32.949 1.00 31.05 215 SER A CA 1
ATOM 1701 C C . SER A 1 215 ? -29.036 60.654 31.551 1.00 31.05 215 SER A C 1
ATOM 1703 O O . SER A 1 215 ? -28.975 61.769 31.040 1.00 31.05 215 SER A O 1
ATOM 1705 N N . GLY A 1 216 ? -29.763 59.653 31.019 1.00 30.47 216 GLY A N 1
ATOM 1706 C CA . GLY A 1 216 ? -30.745 59.776 29.909 1.00 30.47 216 GLY A CA 1
ATOM 1707 C C . GLY A 1 216 ? -30.268 59.402 28.485 1.00 30.47 216 GLY A C 1
ATOM 1708 O O . GLY A 1 216 ? -29.070 59.273 28.264 1.00 30.47 216 GLY A O 1
ATOM 1709 N N . SER A 1 217 ? -31.140 59.207 27.475 1.00 32.62 217 SER A N 1
ATOM 1710 C CA . SER A 1 217 ? -32.594 58.887 27.489 1.00 32.62 217 SER A CA 1
ATOM 1711 C C . SER A 1 217 ? -33.183 58.665 26.069 1.00 32.62 217 SER A C 1
ATOM 1713 O O . SER A 1 217 ? -33.135 59.600 25.277 1.00 32.62 217 SER A O 1
ATOM 1715 N N . TYR A 1 218 ? -33.864 57.524 25.831 1.00 29.61 218 TYR A N 1
ATOM 1716 C CA . TYR A 1 218 ? -34.746 57.204 24.667 1.00 29.61 218 TYR A CA 1
ATOM 1717 C C . TYR A 1 218 ? -34.078 57.198 23.256 1.00 29.61 218 TYR A C 1
ATOM 1719 O O . TYR A 1 218 ? -33.014 57.773 23.074 1.00 29.61 218 TYR A O 1
ATOM 1727 N N . SER A 1 219 ? -34.559 56.485 22.221 1.00 34.88 219 SER A N 1
ATOM 1728 C CA . SER A 1 219 ? -35.907 55.956 21.902 1.00 34.88 219 SER A CA 1
ATOM 1729 C C . SER A 1 219 ? -35.930 54.508 21.356 1.00 34.88 219 SER A C 1
ATOM 1731 O O . SER A 1 219 ? -34.890 53.896 21.128 1.00 34.88 219 SER A O 1
ATOM 1733 N N . LYS A 1 220 ? -37.151 53.989 21.148 1.00 38.25 220 LYS A N 1
ATOM 1734 C CA . LYS A 1 220 ? -37.522 52.787 20.366 1.00 38.25 220 LYS A CA 1
ATOM 1735 C C . LYS A 1 220 ? -37.779 53.152 18.871 1.00 38.25 220 LYS A C 1
ATOM 1737 O O . LYS A 1 220 ? -37.473 54.286 18.510 1.00 38.25 220 LYS A O 1
ATOM 1742 N N . ASP A 1 221 ? -38.347 52.353 17.951 1.00 36.78 221 ASP A N 1
ATOM 1743 C CA . ASP A 1 221 ? -38.888 50.959 17.870 1.00 36.78 221 ASP A CA 1
ATOM 1744 C C . ASP A 1 221 ? -38.146 50.231 16.686 1.00 36.78 221 ASP A C 1
ATOM 1746 O O . ASP A 1 221 ? -37.041 50.664 16.362 1.00 36.78 221 ASP A O 1
ATOM 1750 N N . ASP A 1 222 ? -38.531 49.139 15.997 1.00 42.53 222 ASP A N 1
ATOM 1751 C CA . ASP A 1 222 ? -39.753 48.306 15.904 1.00 42.53 222 ASP A CA 1
ATOM 1752 C C . ASP A 1 222 ? -39.425 46.873 15.362 1.00 42.53 222 ASP A C 1
ATOM 1754 O O . ASP A 1 222 ? -38.258 46.492 15.254 1.00 42.53 222 ASP A O 1
ATOM 1758 N N . TYR A 1 223 ? -40.445 46.065 15.042 1.00 39.69 223 TYR A N 1
ATOM 1759 C CA . TYR A 1 223 ? -40.407 44.659 14.586 1.00 39.69 223 TYR A CA 1
ATOM 1760 C C . TYR A 1 223 ? -40.279 44.454 13.057 1.00 39.69 223 TYR A C 1
ATOM 1762 O O . TYR A 1 223 ? -40.556 45.357 12.271 1.00 39.69 223 TYR A O 1
ATOM 1770 N N . GLY A 1 224 ? -39.995 43.211 12.617 1.00 43.28 224 GLY A N 1
ATOM 1771 C CA . GLY A 1 224 ? -40.227 42.810 11.215 1.00 43.28 224 GLY A CA 1
ATOM 1772 C C . GLY A 1 224 ? -39.750 41.417 10.759 1.00 43.28 224 GLY A C 1
ATOM 1773 O O . GLY A 1 224 ? -38.846 41.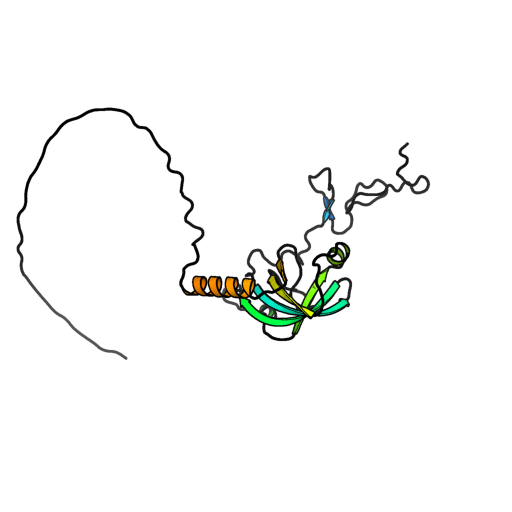371 9.936 1.00 43.28 224 GLY A O 1
ATOM 1774 N N . TYR A 1 225 ? -40.406 40.341 11.232 1.00 45.16 225 TYR A N 1
ATOM 1775 C CA . TYR A 1 225 ? -40.379 38.942 10.718 1.00 45.16 225 TYR A CA 1
ATOM 1776 C C . TYR A 1 225 ? -39.018 38.268 10.425 1.00 45.16 225 TYR A C 1
ATOM 1778 O O . TYR A 1 225 ? -38.519 38.361 9.282 1.00 45.16 225 TYR A O 1
#

Organism: Romanomermis culicivorax (NCBI:txid13658)